Protein AF-L9YWQ7-F1 (afdb_monomer_lite)

Secondary structure (DSSP, 8-state):
--------------------------------------------SSSSHHHHHHHHHHHHHHHHHHHHHHHHHHHHHSPPHHHHH----SSHHHHHHHHHHHT--TTHHHHHHHHHHHHHHHHHTT--TTHHHHHHHHHHHHHHHHHHHHHHHHHHHHHHHHHHHHHHHHHHSPPPPP-------------------

Structure (mmCIF, N/CA/C/O backbone):
data_AF-L9YWQ7-F1
#
_entry.id   AF-L9YWQ7-F1
#
loop_
_atom_site.group_PDB
_atom_site.id
_atom_site.type_symbol
_atom_site.label_atom_id
_atom_site.label_alt_id
_atom_site.label_comp_id
_atom_site.label_asym_id
_atom_site.label_entity_id
_atom_site.label_seq_id
_atom_site.pdbx_PDB_ins_code
_atom_site.Cartn_x
_atom_site.Cartn_y
_atom_site.Cartn_z
_atom_site.occupancy
_atom_site.B_iso_or_equiv
_atom_site.auth_seq_id
_atom_site.auth_comp_id
_atom_site.auth_asym_id
_atom_site.auth_atom_id
_atom_site.pdbx_PDB_model_num
ATOM 1 N N . MET A 1 1 ? -52.276 12.394 -29.526 1.00 42.91 1 MET A N 1
ATOM 2 C CA . MET A 1 1 ? -51.801 13.718 -29.062 1.00 42.91 1 MET A CA 1
ATOM 3 C C . MET A 1 1 ? -50.683 13.448 -28.067 1.00 42.91 1 MET A C 1
ATOM 5 O O . MET A 1 1 ? -50.923 12.655 -27.179 1.00 42.91 1 MET A O 1
ATOM 9 N N . GLY A 1 2 ? -49.461 13.947 -28.144 1.00 46.91 2 GLY A N 1
ATOM 10 C CA . GLY A 1 2 ? -48.800 14.883 -29.037 1.00 46.91 2 GLY A CA 1
ATOM 11 C C . GLY A 1 2 ? -47.298 14.755 -28.754 1.00 46.91 2 GLY A C 1
ATOM 12 O O . GLY A 1 2 ? -46.894 14.461 -27.631 1.00 46.91 2 GLY A O 1
ATOM 13 N N . ASN A 1 3 ? -46.506 14.891 -29.806 1.00 44.91 3 ASN A N 1
ATOM 14 C CA . ASN A 1 3 ? -45.095 14.544 -29.852 1.00 44.91 3 ASN A CA 1
ATOM 15 C C . ASN A 1 3 ? -44.280 15.786 -29.468 1.00 44.91 3 ASN A C 1
ATOM 17 O O . ASN A 1 3 ? -44.599 16.874 -29.945 1.00 44.91 3 ASN A O 1
ATOM 21 N N . ALA A 1 4 ? -43.211 15.632 -28.690 1.00 51.25 4 ALA A N 1
ATOM 22 C CA . ALA A 1 4 ? -42.200 16.674 -28.534 1.00 51.25 4 ALA A CA 1
ATOM 23 C C . ALA A 1 4 ? -40.806 16.039 -28.554 1.00 51.25 4 ALA A C 1
ATOM 25 O O . ALA A 1 4 ? -40.274 15.595 -27.541 1.00 51.25 4 ALA A O 1
ATOM 26 N N . SER A 1 5 ? -40.255 15.972 -29.764 1.00 51.78 5 SER A N 1
ATOM 27 C CA . SER A 1 5 ? -38.839 15.763 -30.039 1.00 51.78 5 SER A CA 1
ATOM 28 C C . SER A 1 5 ? -38.047 16.981 -29.559 1.00 51.78 5 SER A C 1
ATOM 30 O O . SER A 1 5 ? -38.365 18.105 -29.944 1.00 51.78 5 SER A O 1
ATOM 32 N N . ALA A 1 6 ? -37.009 16.765 -28.753 1.00 50.97 6 ALA A N 1
ATOM 33 C CA . ALA A 1 6 ? -36.001 17.778 -28.465 1.00 50.97 6 ALA A CA 1
ATOM 34 C C . ALA A 1 6 ? -34.797 17.539 -29.385 1.00 50.97 6 ALA A C 1
ATOM 36 O O . ALA A 1 6 ? -34.072 16.554 -29.264 1.00 50.97 6 ALA A O 1
ATOM 37 N N . THR A 1 7 ? -34.657 18.432 -30.358 1.00 46.16 7 THR A N 1
ATOM 38 C CA . THR A 1 7 ? -33.596 18.477 -31.361 1.00 46.16 7 THR A CA 1
ATOM 39 C C . THR A 1 7 ? -32.267 18.861 -30.712 1.00 46.16 7 THR A C 1
ATOM 41 O O . THR A 1 7 ? -32.141 19.940 -30.136 1.00 46.16 7 THR A O 1
ATOM 44 N N . PHE A 1 8 ? -31.268 17.988 -30.836 1.00 42.75 8 PHE A N 1
ATOM 45 C CA . PHE A 1 8 ? -29.883 18.242 -30.450 1.00 42.75 8 PHE A CA 1
ATOM 46 C C . PHE A 1 8 ? -29.245 19.169 -31.498 1.00 42.75 8 PHE A C 1
ATOM 48 O O . PHE A 1 8 ? -29.096 18.797 -32.664 1.00 42.75 8 PHE A O 1
ATOM 55 N N . LEU A 1 9 ? -28.940 20.409 -31.111 1.00 44.72 9 LEU A N 1
ATOM 56 C CA . LEU A 1 9 ? -28.301 21.394 -31.980 1.00 44.72 9 LEU A CA 1
ATOM 57 C C . LEU A 1 9 ? -26.787 21.151 -31.991 1.00 44.72 9 LEU A C 1
ATOM 59 O O . LEU A 1 9 ? -26.085 21.457 -31.031 1.00 44.72 9 LEU A O 1
ATOM 63 N N . SER A 1 10 ? -26.305 20.610 -33.107 1.00 46.81 10 SER A N 1
ATOM 64 C CA . SER A 1 10 ? -24.891 20.574 -33.471 1.00 46.81 10 SER A CA 1
ATOM 65 C C . SER A 1 10 ? -24.364 21.998 -33.666 1.00 46.81 10 SER A C 1
ATOM 67 O O . SER A 1 10 ? -24.921 22.770 -34.451 1.00 46.81 10 SER A O 1
ATOM 69 N N . LYS A 1 11 ? -23.281 22.345 -32.969 1.00 45.09 11 LYS A N 1
ATOM 70 C CA . LYS A 1 11 ? -22.468 23.519 -33.280 1.00 45.09 11 LYS A CA 1
ATOM 71 C C . LYS A 1 11 ? -21.009 23.090 -33.345 1.00 45.09 11 LYS A C 1
ATOM 73 O O . LYS A 1 11 ? -20.305 23.056 -32.344 1.00 45.09 11 LYS A O 1
ATOM 78 N N . SER A 1 12 ? -20.608 22.702 -34.551 1.00 51.34 12 SER A N 1
ATOM 79 C CA . SER A 1 12 ? -19.219 22.563 -34.970 1.00 51.34 12 SER A CA 1
ATOM 80 C C . SER A 1 12 ? -18.531 23.924 -34.875 1.00 51.34 12 SER A C 1
ATOM 82 O O . SER A 1 12 ? -18.915 24.848 -35.590 1.00 51.34 12 SER A O 1
ATOM 84 N N . ASP A 1 13 ? -17.528 24.048 -34.009 1.00 43.25 13 ASP A N 1
ATOM 85 C CA . ASP A 1 13 ? -16.561 25.144 -34.060 1.00 43.25 13 ASP A CA 1
ATOM 86 C C . ASP A 1 13 ? -15.235 24.562 -34.558 1.00 43.25 13 ASP A C 1
ATOM 88 O O . ASP A 1 13 ? -14.475 23.926 -33.828 1.00 43.25 13 ASP A O 1
ATOM 92 N N . SER A 1 14 ? -15.025 24.687 -35.867 1.00 49.91 14 SER A N 1
ATOM 93 C CA . SER A 1 14 ? -13.771 24.379 -36.542 1.00 49.91 14 SER A CA 1
ATOM 94 C C . SER A 1 14 ? -12.849 25.586 -36.404 1.00 49.91 14 SER A C 1
ATOM 96 O O . SER A 1 14 ? -12.982 26.555 -37.151 1.00 49.91 14 SER A O 1
ATOM 98 N N . ARG A 1 15 ? -11.893 25.540 -35.471 1.00 43.41 15 ARG A N 1
ATOM 99 C CA . ARG A 1 15 ? -10.770 26.485 -35.470 1.00 43.41 15 ARG A CA 1
ATOM 100 C C . ARG A 1 15 ? -9.721 26.032 -36.482 1.00 43.41 15 ARG A C 1
ATOM 102 O O . ARG A 1 15 ? -8.897 25.167 -36.212 1.00 43.41 15 ARG A O 1
ATOM 109 N N . SER A 1 16 ? -9.825 26.638 -37.660 1.00 41.38 16 SER A N 1
ATOM 110 C CA . SER A 1 16 ? -8.788 26.740 -38.682 1.00 41.38 16 SER A CA 1
ATOM 111 C C . SER A 1 16 ? -7.534 27.367 -38.069 1.00 41.38 16 SER A C 1
ATOM 113 O O . SER A 1 16 ? -7.587 28.497 -37.587 1.00 41.38 16 SER A O 1
ATOM 115 N N . ALA A 1 17 ? -6.425 26.630 -38.044 1.00 44.44 17 ALA A N 1
ATOM 116 C CA . ALA A 1 17 ? -5.106 27.213 -37.855 1.00 44.44 17 ALA A CA 1
ATOM 117 C C . ALA A 1 17 ? -4.601 27.628 -39.241 1.00 44.44 17 ALA A C 1
ATOM 119 O O . ALA A 1 17 ? -4.115 26.801 -40.012 1.00 44.44 17 ALA A O 1
ATOM 120 N N . ASP A 1 18 ? -4.791 28.906 -39.558 1.00 40.94 18 ASP A N 1
ATOM 121 C CA . ASP A 1 18 ? -4.119 29.592 -40.653 1.00 40.94 18 ASP A CA 1
ATOM 122 C C . ASP A 1 18 ? -2.601 29.527 -40.419 1.00 40.94 18 ASP A C 1
ATOM 124 O O . ASP A 1 18 ? -2.054 30.196 -39.542 1.00 40.94 18 ASP A O 1
ATOM 128 N N . ILE A 1 19 ? -1.920 28.668 -41.178 1.00 43.25 19 ILE A N 1
ATOM 129 C CA . ILE A 1 19 ? -0.465 28.687 -41.317 1.00 43.25 19 ILE A CA 1
ATOM 130 C C . ILE A 1 19 ? -0.179 29.593 -42.509 1.00 43.25 19 ILE A C 1
ATOM 132 O O . ILE A 1 19 ? -0.290 29.158 -43.653 1.00 43.25 19 ILE A O 1
ATOM 136 N N . ASP A 1 20 ? 0.159 30.851 -42.228 1.00 43.91 20 ASP A N 1
ATOM 137 C CA . ASP A 1 20 ? 0.739 31.775 -43.200 1.00 43.91 20 ASP A CA 1
ATOM 138 C 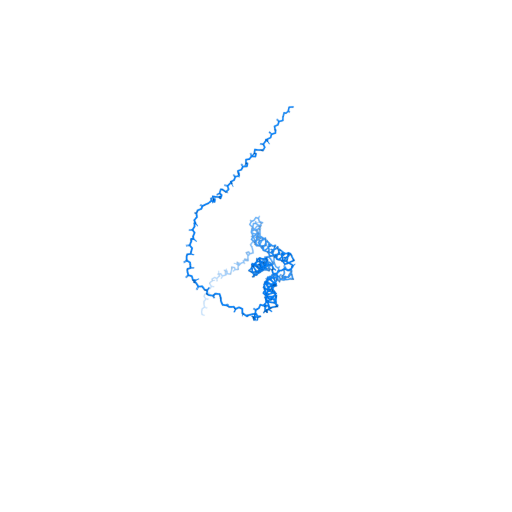C . ASP A 1 20 ? 2.083 31.216 -43.703 1.00 43.91 20 ASP A C 1
ATOM 140 O O . ASP A 1 20 ? 3.024 31.065 -42.916 1.00 43.91 20 ASP A O 1
ATOM 144 N N . PRO A 1 21 ? 2.238 30.937 -45.007 1.00 52.25 21 PRO A N 1
ATOM 145 C CA . PRO A 1 21 ? 3.539 30.748 -45.609 1.00 52.25 21 PRO A CA 1
ATOM 146 C C . PRO A 1 21 ? 3.937 32.076 -46.249 1.00 52.25 21 PRO A C 1
ATOM 148 O O . PRO A 1 21 ? 3.249 32.526 -47.160 1.00 52.25 21 PRO A O 1
ATOM 151 N N . LEU A 1 22 ? 5.026 32.702 -45.792 1.00 44.19 22 LEU A N 1
ATOM 152 C CA . LEU A 1 22 ? 6.013 33.424 -46.616 1.00 44.19 22 LEU A CA 1
ATOM 153 C C . LEU A 1 22 ? 6.856 34.388 -45.769 1.00 44.19 22 LEU A C 1
ATOM 155 O O . LEU A 1 22 ? 6.354 35.133 -44.936 1.00 44.19 22 LEU A O 1
ATOM 159 N N . SER A 1 23 ? 8.135 34.449 -46.148 1.00 45.84 23 SER A N 1
ATOM 160 C CA . SER A 1 23 ? 9.105 35.509 -45.859 1.00 45.84 23 SER A CA 1
ATOM 161 C C . SER A 1 23 ? 9.846 35.429 -44.526 1.00 45.84 23 SER A C 1
ATOM 163 O O . SER A 1 23 ? 9.434 36.014 -43.529 1.00 45.84 23 SER A O 1
ATOM 165 N N . SER A 1 24 ? 11.037 34.827 -44.571 1.00 45.91 24 SER A N 1
ATOM 166 C CA . SER A 1 24 ? 12.253 35.348 -43.929 1.00 45.91 24 SER A CA 1
ATOM 167 C C . SER A 1 24 ? 13.462 34.587 -44.474 1.00 45.91 24 SER A C 1
ATOM 169 O O . SER A 1 24 ? 13.857 33.552 -43.943 1.00 45.91 24 SER A O 1
ATOM 171 N N . ASP A 1 25 ? 14.027 35.099 -45.564 1.00 42.12 25 ASP A N 1
ATOM 172 C CA . ASP A 1 25 ? 15.327 34.699 -46.093 1.00 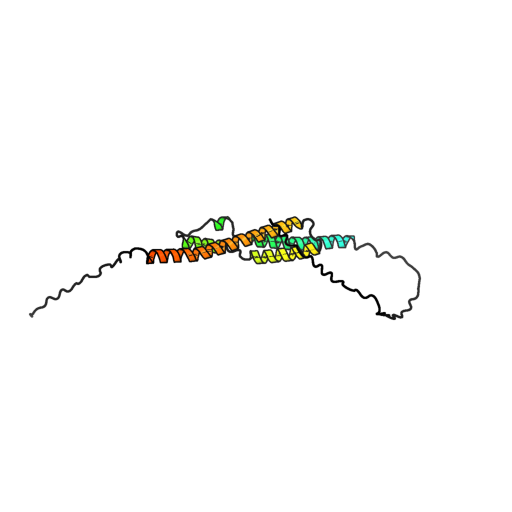42.12 25 ASP A CA 1
ATOM 173 C C . ASP A 1 25 ? 16.414 34.906 -45.029 1.00 42.12 25 ASP A C 1
ATOM 175 O O . ASP A 1 25 ? 16.814 36.035 -44.738 1.00 42.12 25 ASP A O 1
ATOM 179 N N . PHE A 1 26 ? 16.917 33.817 -44.448 1.00 40.00 26 PHE A N 1
ATOM 180 C CA . PHE A 1 26 ? 18.127 33.849 -43.630 1.00 40.00 26 PHE A CA 1
ATOM 181 C C . PHE A 1 26 ? 19.312 33.396 -44.486 1.00 40.00 26 PHE A C 1
ATOM 183 O O . PHE A 1 26 ? 19.714 32.234 -44.493 1.00 40.00 26 PHE A O 1
ATOM 190 N N . THR A 1 27 ? 19.855 34.321 -45.277 1.00 38.47 27 THR A N 1
ATOM 191 C CA . THR A 1 27 ? 21.083 34.093 -46.044 1.00 38.47 27 THR A CA 1
ATOM 192 C C . THR A 1 27 ? 22.287 34.092 -45.104 1.00 38.47 27 THR A C 1
ATOM 194 O O . THR A 1 27 ? 22.697 35.145 -44.615 1.00 38.47 27 THR A O 1
ATOM 197 N N . PHE A 1 28 ? 22.882 32.922 -44.878 1.00 37.28 28 PHE A N 1
ATOM 198 C CA . PHE A 1 28 ? 24.189 32.795 -44.235 1.00 37.28 28 PHE A CA 1
ATOM 199 C C . PHE A 1 28 ? 25.275 32.768 -45.319 1.00 37.28 28 PHE A C 1
ATOM 201 O O . PHE A 1 28 ? 25.480 31.765 -46.000 1.00 37.28 28 PHE A O 1
ATOM 208 N N . THR A 1 29 ? 25.965 33.891 -45.516 1.00 45.06 29 THR A N 1
ATOM 209 C CA . THR A 1 29 ? 27.111 33.973 -46.431 1.00 45.06 29 THR A CA 1
ATOM 210 C C . THR A 1 29 ? 28.337 33.382 -45.744 1.00 45.06 29 THR A C 1
ATOM 212 O O . THR A 1 29 ? 29.052 34.085 -45.033 1.00 45.06 29 THR A O 1
ATOM 215 N N . PHE A 1 30 ? 28.599 32.092 -45.955 1.00 45.19 30 PHE A N 1
ATOM 216 C CA . PHE A 1 30 ? 29.865 31.476 -45.566 1.00 45.19 30 PHE A CA 1
ATOM 217 C C . PHE A 1 30 ? 30.762 31.338 -46.798 1.00 45.19 30 PHE A C 1
ATOM 219 O O . PHE A 1 30 ? 30.656 30.402 -47.587 1.00 45.19 30 PHE A O 1
ATOM 226 N N . GLY A 1 31 ? 31.626 32.331 -46.996 1.00 49.03 31 GLY A N 1
ATOM 227 C CA . GLY A 1 31 ? 32.688 32.265 -47.989 1.00 49.03 31 GLY A CA 1
ATOM 228 C C . GLY A 1 31 ? 33.833 31.399 -47.477 1.00 49.03 31 GLY A C 1
ATOM 229 O O . GLY A 1 31 ? 34.676 31.888 -46.731 1.00 49.03 31 GLY A O 1
ATOM 230 N N . LEU A 1 32 ? 33.903 30.144 -47.919 1.00 47.38 32 LEU A N 1
ATOM 231 C CA . LEU A 1 32 ? 35.135 29.360 -47.879 1.00 47.38 32 LEU A CA 1
ATOM 232 C C . LEU A 1 32 ? 35.333 28.629 -49.209 1.00 47.38 32 LEU A C 1
ATOM 234 O O . LEU A 1 32 ? 34.570 27.749 -49.593 1.00 47.38 32 LEU A O 1
ATOM 238 N N . SER A 1 33 ? 36.378 29.040 -49.921 1.00 48.59 33 SER A N 1
ATOM 239 C CA . SER A 1 33 ? 36.869 28.387 -51.129 1.00 48.59 33 SER A CA 1
ATOM 240 C C . SER A 1 33 ? 37.675 27.159 -50.706 1.00 48.59 33 SER A C 1
ATOM 242 O O . SER A 1 33 ? 38.667 27.313 -49.991 1.00 48.59 33 SER A O 1
ATOM 244 N N . PHE A 1 34 ? 37.268 25.953 -51.116 1.00 45.22 34 PHE A N 1
ATOM 245 C CA . PHE A 1 34 ? 38.048 24.736 -50.883 1.00 45.22 34 PHE A CA 1
ATOM 246 C C . PHE A 1 34 ? 38.372 24.033 -52.202 1.00 45.22 34 PHE A C 1
ATOM 248 O O . PHE A 1 34 ? 37.512 23.773 -53.041 1.00 45.22 34 PHE A O 1
ATOM 255 N N . ASN A 1 35 ? 39.668 23.793 -52.375 1.00 46.78 35 ASN A N 1
ATOM 256 C CA . ASN A 1 35 ? 40.320 23.243 -53.551 1.00 46.78 35 ASN A CA 1
ATOM 257 C C . ASN A 1 35 ? 40.012 21.739 -53.680 1.00 46.78 35 ASN A C 1
ATOM 259 O O . ASN A 1 35 ? 40.290 20.970 -52.762 1.00 46.78 35 ASN A O 1
ATOM 263 N N . HIS A 1 36 ? 39.448 21.323 -54.817 1.00 47.94 36 HIS A N 1
ATOM 264 C CA . HIS A 1 36 ? 39.171 19.922 -55.135 1.00 47.94 36 HIS A CA 1
ATOM 265 C C . HIS A 1 36 ? 40.466 19.215 -55.568 1.00 47.94 36 HIS A C 1
ATOM 267 O O . HIS A 1 36 ? 40.821 19.191 -56.748 1.00 47.94 36 HIS A O 1
ATOM 273 N N . GLY A 1 37 ? 41.182 18.662 -54.587 1.00 40.09 37 GLY A N 1
ATOM 274 C CA . GLY A 1 37 ? 42.298 17.732 -54.767 1.00 40.09 37 GLY A CA 1
ATOM 275 C C . GLY A 1 37 ? 41.847 16.282 -54.567 1.00 40.09 37 GLY A C 1
ATOM 276 O O . GLY A 1 37 ? 41.008 15.991 -53.724 1.00 40.09 37 GLY A O 1
ATOM 277 N N . ALA A 1 38 ? 42.381 15.389 -55.392 1.00 47.66 38 ALA A N 1
ATOM 278 C CA . ALA A 1 38 ? 41.877 14.050 -55.663 1.00 47.66 38 ALA A CA 1
ATOM 279 C C . ALA A 1 38 ? 41.956 13.021 -54.508 1.00 47.66 38 ALA A C 1
ATOM 281 O O . ALA A 1 38 ? 42.882 1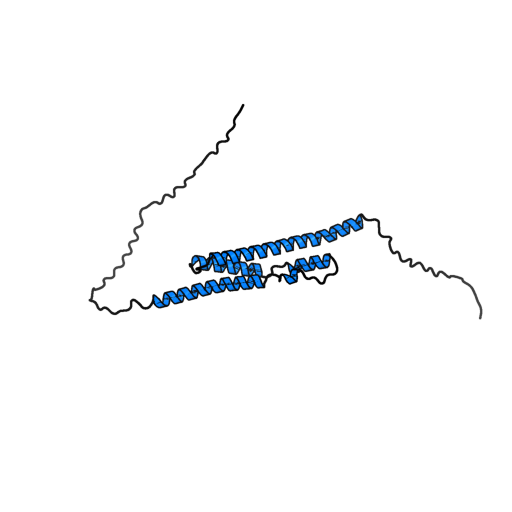3.033 -53.705 1.00 47.66 38 ALA A O 1
ATOM 282 N N . ARG A 1 39 ? 40.982 12.096 -54.559 1.00 50.59 39 ARG A N 1
ATOM 283 C CA . ARG A 1 39 ? 40.838 10.749 -53.961 1.00 50.59 39 ARG A CA 1
ATOM 284 C C . ARG A 1 39 ? 42.020 10.162 -53.170 1.00 50.59 39 ARG A C 1
ATOM 286 O O . ARG A 1 39 ? 43.106 10.002 -53.727 1.00 50.59 39 ARG A O 1
ATOM 293 N N . LYS A 1 40 ? 41.692 9.540 -52.032 1.00 51.00 40 LYS A N 1
ATOM 294 C CA . LYS A 1 40 ? 41.973 8.112 -51.816 1.00 51.00 40 LYS A CA 1
ATOM 295 C C . LYS A 1 40 ? 40.993 7.521 -50.801 1.00 51.00 40 LYS A C 1
ATOM 297 O O . LYS A 1 40 ? 40.813 8.083 -49.729 1.00 51.00 40 LYS A O 1
ATOM 302 N N . ASP A 1 41 ? 40.343 6.443 -51.213 1.00 53.94 41 ASP A N 1
ATOM 303 C CA . ASP A 1 41 ? 39.570 5.534 -50.381 1.00 53.94 41 ASP A CA 1
ATOM 304 C C . ASP A 1 41 ? 40.454 4.993 -49.245 1.00 53.94 41 ASP A C 1
ATOM 306 O O . ASP A 1 41 ? 41.436 4.304 -49.515 1.00 53.94 41 ASP A O 1
ATOM 310 N N . ASP A 1 42 ? 40.099 5.316 -48.004 1.00 52.34 42 ASP A N 1
ATOM 311 C CA . ASP A 1 42 ? 40.492 4.598 -46.791 1.00 52.34 42 ASP A CA 1
ATOM 312 C C . ASP A 1 42 ? 39.243 4.541 -45.898 1.00 52.34 42 ASP A C 1
ATOM 314 O O . ASP A 1 42 ? 38.889 5.478 -45.184 1.00 52.34 42 ASP A O 1
ATOM 318 N N . ASP A 1 43 ? 38.481 3.475 -46.127 1.00 56.88 43 ASP A N 1
ATOM 319 C CA . ASP A 1 43 ? 37.827 2.629 -45.128 1.00 56.88 43 ASP A CA 1
ATOM 320 C C . ASP A 1 43 ? 37.860 3.140 -43.668 1.00 56.88 43 ASP A C 1
ATOM 322 O O . ASP A 1 43 ? 38.788 2.859 -42.917 1.00 56.88 43 ASP A O 1
ATOM 326 N N . MET A 1 44 ? 36.831 3.892 -43.258 1.00 64.19 44 MET A N 1
ATOM 327 C CA . MET A 1 44 ? 36.435 4.090 -41.847 1.00 64.19 44 MET A CA 1
ATOM 328 C C . MET A 1 44 ? 34.916 4.278 -41.726 1.00 64.19 44 MET A C 1
ATOM 330 O O . MET A 1 44 ? 34.399 5.077 -40.951 1.00 64.19 44 MET A O 1
ATOM 334 N N . SER A 1 45 ? 34.168 3.556 -42.548 1.00 50.31 45 SER A N 1
ATOM 335 C CA . SER A 1 45 ? 32.726 3.408 -42.393 1.00 50.31 45 SER A CA 1
ATOM 336 C C . SER A 1 45 ? 32.497 1.921 -42.193 1.00 50.31 45 SER A C 1
ATOM 338 O O . SER A 1 45 ? 32.956 1.164 -43.035 1.00 50.31 45 SER A O 1
ATOM 340 N N . GLN A 1 46 ? 31.786 1.526 -41.135 1.00 57.25 46 GLN A N 1
ATOM 341 C CA . GLN A 1 46 ? 31.398 0.145 -40.781 1.00 57.25 46 GLN A CA 1
ATOM 342 C C . GLN A 1 46 ? 32.175 -0.531 -39.635 1.00 57.25 46 GLN A C 1
ATOM 344 O O . GLN A 1 46 ? 32.638 -1.658 -39.771 1.00 57.25 46 GLN A O 1
ATOM 349 N N . ALA A 1 47 ? 32.239 0.121 -38.468 1.00 50.72 47 ALA A N 1
ATOM 350 C CA . ALA A 1 47 ? 32.509 -0.553 -37.190 1.00 50.72 47 ALA A CA 1
ATOM 351 C C . ALA A 1 47 ? 31.762 0.104 -36.004 1.00 50.72 47 ALA A C 1
ATOM 353 O O . ALA A 1 47 ? 32.349 0.274 -34.946 1.00 50.72 47 ALA A O 1
ATOM 354 N N . THR A 1 48 ? 30.502 0.538 -36.184 1.00 51.66 48 THR A N 1
ATOM 355 C CA . THR A 1 48 ? 29.684 1.095 -35.069 1.00 51.66 48 THR A CA 1
ATOM 356 C C . THR A 1 48 ? 28.304 0.450 -34.942 1.00 51.66 48 THR A C 1
ATOM 358 O O . THR A 1 48 ? 27.835 0.275 -33.833 1.00 51.66 48 THR A O 1
ATOM 361 N N . LEU A 1 49 ? 27.691 -0.014 -36.039 1.00 51.72 49 LEU A N 1
ATOM 362 C CA . LEU A 1 49 ? 26.365 -0.652 -35.981 1.00 51.72 49 LEU A CA 1
ATOM 363 C C . LEU A 1 49 ? 26.337 -1.953 -35.156 1.00 51.72 49 LEU A C 1
ATOM 365 O O . LEU A 1 49 ? 25.325 -2.260 -34.553 1.00 51.72 49 LEU A O 1
ATOM 369 N N . GLY A 1 50 ? 27.444 -2.702 -35.093 1.00 52.91 50 GLY A N 1
ATOM 370 C CA . GLY A 1 50 ? 27.510 -3.924 -34.279 1.00 52.91 50 GLY A CA 1
ATOM 371 C C . GLY A 1 50 ? 27.654 -3.685 -32.770 1.00 52.91 50 GLY A C 1
ATOM 372 O O . GLY A 1 50 ? 27.219 -4.537 -32.008 1.00 52.91 50 GLY A O 1
ATOM 373 N N . ASP A 1 51 ? 28.239 -2.551 -32.358 1.00 59.00 51 ASP A N 1
ATOM 374 C CA . ASP A 1 51 ? 28.390 -2.163 -30.941 1.00 59.00 51 ASP A CA 1
ATOM 375 C C . ASP A 1 51 ? 27.163 -1.376 -30.446 1.00 59.00 51 ASP A C 1
ATOM 377 O O . ASP A 1 51 ? 26.781 -1.489 -29.285 1.00 59.00 51 ASP A O 1
ATOM 381 N N . ASP A 1 52 ? 26.528 -0.590 -31.324 1.00 59.47 52 ASP A N 1
ATOM 382 C CA . ASP A 1 52 ? 25.368 0.236 -30.980 1.00 59.47 52 ASP A CA 1
ATOM 383 C C . ASP A 1 52 ? 24.163 -0.634 -30.557 1.00 59.47 52 ASP A C 1
ATOM 385 O O . ASP A 1 52 ? 23.540 -0.350 -29.537 1.00 59.47 52 ASP A O 1
ATOM 389 N N . GLU A 1 53 ? 23.865 -1.736 -31.262 1.00 62.88 53 GLU A N 1
ATOM 390 C CA . GLU A 1 53 ? 22.761 -2.647 -30.900 1.00 62.88 53 GLU A CA 1
ATOM 391 C C . GLU A 1 53 ? 22.952 -3.342 -29.530 1.00 62.88 53 GLU A C 1
ATOM 393 O O . GLU A 1 53 ? 21.972 -3.529 -28.808 1.00 62.88 53 GLU A O 1
ATOM 398 N N . GLU A 1 54 ? 24.185 -3.693 -29.137 1.00 68.06 54 GLU A N 1
ATOM 399 C CA . GLU A 1 54 ? 24.463 -4.229 -27.789 1.00 68.06 54 GLU A CA 1
ATOM 400 C C . GLU A 1 54 ? 24.286 -3.152 -26.706 1.00 68.06 54 GLU A C 1
ATOM 402 O O . GLU A 1 54 ? 23.752 -3.433 -25.634 1.00 68.06 54 GLU A O 1
ATOM 407 N N . LEU A 1 55 ? 24.668 -1.902 -26.988 1.00 69.88 55 LEU A N 1
ATOM 408 C CA . LEU A 1 55 ? 24.596 -0.793 -26.031 1.00 69.88 55 LEU A CA 1
ATOM 409 C C . LEU A 1 55 ? 23.151 -0.304 -25.808 1.00 69.88 55 LEU A C 1
ATOM 411 O O . LEU A 1 55 ? 22.780 0.043 -24.687 1.00 69.88 55 LEU A O 1
ATOM 415 N N . PHE A 1 56 ? 22.313 -0.319 -26.850 1.00 74.94 56 PHE A N 1
ATOM 416 C CA . PHE A 1 56 ? 20.876 -0.051 -26.720 1.00 74.94 56 PHE A CA 1
ATOM 417 C C . PHE A 1 56 ? 20.140 -1.175 -25.982 1.00 74.94 56 PHE A C 1
ATOM 419 O O . PHE A 1 56 ? 19.244 -0.886 -25.190 1.00 74.94 56 PHE A O 1
ATOM 426 N N . GLY A 1 57 ? 20.539 -2.434 -26.196 1.00 80.00 57 GLY A N 1
ATOM 427 C CA . GLY A 1 57 ? 20.001 -3.577 -25.457 1.00 80.00 57 GLY A CA 1
ATOM 428 C C . GLY A 1 57 ? 20.309 -3.510 -23.960 1.00 80.00 57 GLY A C 1
ATOM 429 O O . GLY A 1 57 ? 19.419 -3.745 -23.148 1.00 80.00 57 GLY A O 1
ATOM 430 N N . GLU A 1 58 ? 21.531 -3.119 -23.589 1.00 82.38 58 GLU A N 1
ATOM 431 C CA . GLU A 1 58 ? 21.925 -2.951 -22.184 1.00 82.38 58 GLU A CA 1
ATOM 432 C C . GLU A 1 58 ? 21.101 -1.858 -21.488 1.00 82.38 58 GLU A C 1
ATOM 434 O O . GLU A 1 58 ? 20.554 -2.084 -20.414 1.00 82.38 58 GLU A O 1
ATOM 439 N N . ALA A 1 59 ? 20.936 -0.696 -22.128 1.00 86.50 59 ALA A N 1
ATOM 440 C CA . ALA A 1 59 ? 20.142 0.398 -21.567 1.00 86.50 59 ALA A CA 1
ATOM 441 C C . ALA A 1 59 ? 18.644 0.049 -21.454 1.00 86.50 59 ALA A C 1
ATOM 443 O O . ALA A 1 59 ? 17.978 0.468 -20.508 1.00 86.50 59 ALA A O 1
ATOM 444 N N . ALA A 1 60 ? 18.099 -0.713 -22.408 1.00 88.75 60 ALA A N 1
ATOM 445 C CA . ALA A 1 60 ? 16.726 -1.209 -22.328 1.00 88.75 60 ALA A CA 1
ATOM 446 C C . ALA A 1 60 ? 16.553 -2.201 -21.166 1.00 88.75 60 ALA A C 1
ATOM 448 O O . ALA A 1 60 ? 15.564 -2.131 -20.435 1.00 88.75 60 ALA A O 1
ATOM 449 N N . ASN A 1 61 ? 17.539 -3.078 -20.961 1.00 90.00 61 ASN A N 1
ATOM 450 C CA . ASN A 1 61 ? 17.541 -4.037 -19.864 1.00 90.00 61 ASN A CA 1
ATOM 451 C C . ASN A 1 61 ? 17.673 -3.345 -18.494 1.00 90.00 61 ASN A C 1
ATOM 453 O O . ASN A 1 61 ? 16.958 -3.709 -17.569 1.00 90.00 61 ASN A O 1
ATOM 457 N N . GLU A 1 62 ? 18.490 -2.293 -18.382 1.00 92.69 62 GLU A N 1
ATOM 458 C CA . GLU A 1 62 ? 18.589 -1.458 -17.172 1.00 92.69 62 GLU A CA 1
ATOM 459 C C . GLU A 1 62 ? 17.241 -0.796 -16.836 1.00 92.69 62 GLU A C 1
ATOM 461 O O . GLU A 1 62 ? 16.754 -0.897 -15.712 1.00 92.69 62 GLU A O 1
ATOM 466 N N . MET A 1 63 ? 16.568 -0.187 -17.825 1.00 94.00 63 MET A N 1
ATOM 467 C CA . MET A 1 63 ? 15.241 0.408 -17.603 1.00 94.00 63 MET A CA 1
ATOM 468 C C . MET A 1 63 ? 14.194 -0.625 -17.175 1.00 94.00 63 MET A C 1
ATOM 470 O O . MET A 1 63 ? 13.270 -0.285 -16.434 1.00 94.00 63 MET A O 1
ATOM 474 N N . ARG A 1 64 ? 14.305 -1.865 -17.662 1.00 95.06 64 ARG A N 1
ATOM 475 C CA . ARG A 1 64 ? 13.448 -2.976 -17.241 1.00 95.06 64 ARG A CA 1
ATOM 476 C C . ARG A 1 64 ? 13.730 -3.363 -15.794 1.00 95.06 64 ARG A C 1
ATOM 478 O O . ARG A 1 64 ? 12.791 -3.445 -15.007 1.00 95.06 64 ARG A O 1
ATOM 485 N N . GLU A 1 65 ? 14.998 -3.548 -15.449 1.00 96.56 65 GLU A N 1
ATOM 486 C CA . GLU A 1 65 ? 15.438 -3.893 -14.097 1.00 96.56 65 GLU A CA 1
ATOM 487 C C . GLU A 1 65 ? 14.980 -2.847 -13.070 1.00 96.56 65 GLU A C 1
ATOM 489 O O . GLU A 1 65 ? 14.515 -3.211 -11.991 1.00 96.56 65 GLU A O 1
ATOM 494 N N . ASP A 1 66 ? 15.012 -1.559 -13.419 1.00 97.62 66 ASP A N 1
ATOM 495 C CA . ASP A 1 66 ? 14.517 -0.477 -12.559 1.00 97.62 66 ASP A CA 1
ATOM 496 C C . ASP A 1 66 ? 13.005 -0.580 -12.277 1.00 97.62 66 ASP A C 1
ATOM 498 O O . ASP A 1 66 ? 12.556 -0.314 -11.155 1.00 97.62 66 ASP A O 1
ATOM 502 N N . VAL A 1 67 ? 12.200 -0.964 -13.278 1.00 98.06 67 VAL A N 1
ATOM 503 C CA . VAL A 1 67 ? 10.756 -1.198 -13.098 1.00 98.06 67 VAL A CA 1
ATOM 504 C C . VAL A 1 67 ? 10.527 -2.412 -12.208 1.00 98.06 67 VAL A C 1
ATOM 506 O O . VAL A 1 67 ? 9.796 -2.305 -11.226 1.00 98.06 67 VAL A O 1
ATOM 509 N N . GLU A 1 68 ? 11.163 -3.539 -12.527 1.00 97.81 68 GLU A N 1
ATOM 510 C CA . GLU A 1 68 ? 10.993 -4.804 -11.802 1.00 97.81 68 GLU A CA 1
ATOM 511 C C . GLU A 1 68 ? 11.447 -4.678 -10.340 1.00 97.81 68 GLU A C 1
ATOM 513 O O . GLU A 1 68 ? 10.715 -5.069 -9.433 1.00 97.81 68 GLU A O 1
ATOM 518 N N . THR A 1 69 ? 12.582 -4.022 -10.089 1.00 98.44 69 THR A N 1
ATOM 519 C CA . THR A 1 69 ? 13.080 -3.740 -8.731 1.00 98.44 69 THR A CA 1
ATOM 520 C C . THR A 1 69 ? 12.100 -2.871 -7.946 1.00 98.44 69 THR A C 1
ATOM 522 O O . THR A 1 69 ? 11.852 -3.110 -6.764 1.00 98.44 69 THR A O 1
ATOM 525 N N . SER A 1 70 ? 11.515 -1.858 -8.593 1.00 98.38 70 SER A N 1
ATOM 526 C CA . SER A 1 70 ? 10.521 -0.993 -7.949 1.00 98.38 70 SER A CA 1
ATOM 527 C C . SER A 1 70 ? 9.223 -1.751 -7.643 1.00 98.38 70 SER A C 1
ATOM 529 O O . SER A 1 70 ? 8.623 -1.532 -6.594 1.00 98.38 70 SER A O 1
ATOM 531 N N . LEU A 1 71 ? 8.792 -2.659 -8.525 1.00 98.62 71 LEU A N 1
ATOM 532 C CA . LEU A 1 71 ? 7.625 -3.517 -8.302 1.00 98.62 71 LEU A CA 1
ATOM 533 C C . LEU A 1 71 ? 7.852 -4.499 -7.152 1.00 98.62 71 LEU A C 1
ATOM 535 O O . LEU A 1 71 ? 7.000 -4.608 -6.271 1.00 98.62 71 LEU A O 1
ATOM 539 N N . GLU A 1 72 ? 9.004 -5.168 -7.120 1.00 98.50 72 GLU A N 1
ATOM 540 C CA . GLU A 1 72 ? 9.372 -6.075 -6.031 1.00 98.50 72 GLU A CA 1
ATOM 541 C C . GLU A 1 72 ? 9.404 -5.334 -4.689 1.00 98.50 72 GLU A C 1
ATOM 543 O O . GLU A 1 72 ? 8.808 -5.794 -3.715 1.00 98.50 72 GLU A O 1
ATOM 548 N N . ALA A 1 73 ? 10.029 -4.153 -4.648 1.00 98.50 73 ALA A N 1
ATOM 549 C CA . ALA A 1 73 ? 10.075 -3.326 -3.447 1.00 98.50 73 ALA A CA 1
ATOM 550 C C . ALA A 1 73 ? 8.675 -2.898 -2.980 1.00 98.50 73 ALA A C 1
ATOM 552 O O . ALA A 1 73 ? 8.397 -2.905 -1.782 1.00 98.50 73 ALA A O 1
ATOM 553 N N . ALA A 1 74 ? 7.774 -2.567 -3.909 1.00 98.44 74 ALA A N 1
ATOM 554 C CA . ALA A 1 74 ? 6.404 -2.209 -3.568 1.00 98.44 74 ALA A CA 1
ATOM 555 C C . ALA A 1 74 ? 5.618 -3.393 -2.988 1.00 98.44 74 ALA A C 1
ATOM 557 O O . ALA A 1 74 ? 4.961 -3.234 -1.962 1.00 98.44 74 ALA A O 1
ATOM 558 N N . TRP A 1 75 ? 5.713 -4.579 -3.597 1.00 98.06 75 TRP A N 1
ATOM 559 C CA . TRP A 1 75 ? 5.075 -5.790 -3.071 1.00 98.06 75 TRP A CA 1
ATOM 560 C C . TRP A 1 75 ? 5.634 -6.194 -1.708 1.00 98.06 75 TRP A C 1
ATOM 562 O O . TRP A 1 75 ? 4.869 -6.592 -0.838 1.00 98.06 75 TRP A O 1
ATOM 572 N N . ALA A 1 76 ? 6.943 -6.052 -1.501 1.00 97.19 76 ALA A N 1
ATOM 573 C CA . ALA A 1 76 ? 7.591 -6.351 -0.227 1.00 97.19 76 ALA A CA 1
ATOM 574 C C . ALA A 1 76 ? 7.248 -5.346 0.888 1.00 97.19 76 ALA A C 1
ATOM 576 O O . ALA A 1 76 ? 7.417 -5.661 2.064 1.00 97.19 76 ALA A O 1
ATOM 577 N N . ALA A 1 77 ? 6.808 -4.137 0.533 1.00 97.25 77 ALA A N 1
ATOM 578 C CA . ALA A 1 77 ? 6.371 -3.123 1.489 1.00 97.25 77 ALA A CA 1
ATOM 579 C C . ALA A 1 77 ? 4.905 -3.298 1.925 1.00 97.25 77 ALA A C 1
ATOM 581 O O . ALA A 1 77 ? 4.503 -2.707 2.927 1.00 97.25 77 ALA A O 1
ATOM 582 N N . LEU A 1 78 ? 4.110 -4.081 1.187 1.00 97.38 78 LEU A N 1
ATOM 583 C CA . LEU A 1 78 ? 2.737 -4.398 1.569 1.00 97.38 78 LEU A CA 1
ATOM 584 C C . LEU A 1 78 ? 2.697 -5.364 2.762 1.00 97.38 78 LEU A C 1
ATOM 586 O O . LEU A 1 78 ? 3.608 -6.177 2.924 1.00 97.38 78 LEU A O 1
ATOM 590 N N . PRO A 1 79 ? 1.635 -5.307 3.585 1.00 95.19 79 PRO A N 1
ATOM 591 C CA . PRO A 1 79 ? 1.473 -6.240 4.690 1.00 95.19 79 PRO A CA 1
ATOM 592 C C . PRO A 1 79 ? 1.330 -7.680 4.189 1.00 95.19 79 PRO A C 1
ATOM 594 O O . PRO A 1 79 ? 0.626 -7.948 3.208 1.00 95.19 79 PRO A O 1
ATOM 597 N N . ASP A 1 80 ? 1.958 -8.612 4.906 1.00 92.31 80 ASP A N 1
ATOM 598 C CA . ASP A 1 80 ? 1.809 -10.035 4.633 1.00 92.31 80 ASP A CA 1
ATOM 599 C C . ASP A 1 80 ? 0.359 -10.475 4.869 1.00 92.31 80 ASP A C 1
ATOM 601 O O . ASP A 1 80 ? -0.323 -10.044 5.803 1.00 92.31 80 ASP A O 1
ATOM 605 N N . ALA A 1 81 ? -0.129 -11.382 4.019 1.00 91.75 81 ALA A N 1
ATOM 606 C CA . ALA A 1 81 ? -1.513 -11.840 4.096 1.00 91.75 81 ALA A CA 1
ATOM 607 C C . ALA A 1 81 ? -1.835 -12.495 5.448 1.00 91.75 81 ALA A C 1
ATOM 609 O O . ALA A 1 81 ? -2.947 -12.329 5.945 1.00 91.75 81 ALA A O 1
ATOM 610 N N . ASP A 1 82 ? -0.881 -13.224 6.033 1.00 91.06 82 ASP A N 1
ATOM 611 C CA . ASP A 1 82 ? -1.045 -13.887 7.329 1.00 91.06 82 ASP A CA 1
ATOM 612 C C . ASP A 1 82 ? -1.130 -12.868 8.481 1.00 91.06 82 ASP A C 1
ATOM 614 O O . ASP A 1 82 ? -1.969 -13.027 9.371 1.00 91.06 82 ASP A O 1
ATOM 618 N N . ASP A 1 83 ? -0.380 -11.763 8.409 1.00 89.38 83 ASP A N 1
ATOM 619 C CA . ASP A 1 83 ? -0.366 -10.710 9.436 1.00 89.38 83 ASP A CA 1
ATOM 620 C C . ASP A 1 83 ? -1.729 -10.011 9.583 1.00 89.38 83 ASP A C 1
ATOM 622 O O . ASP A 1 83 ? -2.087 -9.546 10.665 1.00 89.38 83 ASP A O 1
ATOM 626 N N . ILE A 1 84 ? -2.537 -9.976 8.518 1.00 91.44 84 ILE A N 1
ATOM 627 C CA . ILE A 1 84 ? -3.898 -9.412 8.547 1.00 91.44 84 ILE A CA 1
ATOM 628 C C . ILE A 1 84 ? -4.863 -10.305 9.351 1.00 91.44 84 ILE A C 1
ATOM 630 O O . ILE A 1 84 ? -5.843 -9.815 9.923 1.00 91.44 84 ILE A O 1
ATOM 634 N N . TRP A 1 85 ? -4.622 -11.620 9.388 1.00 89.44 85 TRP A N 1
ATOM 635 C CA . TRP A 1 85 ? -5.513 -12.591 10.035 1.00 89.44 85 TRP A CA 1
ATOM 636 C C . TRP A 1 85 ? -5.164 -12.871 11.497 1.00 89.44 85 TRP A C 1
ATOM 638 O O . TRP A 1 85 ? -6.008 -13.404 12.226 1.00 89.44 85 TRP A O 1
ATOM 648 N N . GLU A 1 86 ? -3.956 -12.526 11.935 1.00 89.94 86 GLU A N 1
ATOM 649 C CA . GLU A 1 86 ? -3.470 -12.809 13.282 1.00 89.94 86 GLU A CA 1
ATOM 650 C C . GLU A 1 86 ? -3.620 -11.599 14.221 1.00 89.94 86 GLU A C 1
ATOM 652 O O . GLU A 1 86 ? -3.389 -10.447 13.865 1.00 89.94 86 GLU A O 1
ATOM 657 N N . THR A 1 87 ? -4.052 -11.845 15.463 1.00 91.94 87 THR A N 1
ATOM 658 C CA . THR A 1 87 ? -4.136 -10.803 16.496 1.00 91.94 87 THR A CA 1
ATOM 659 C C . THR A 1 87 ? -4.027 -11.397 17.896 1.00 91.94 87 THR A C 1
ATOM 661 O O . THR A 1 87 ? -4.674 -12.396 18.213 1.00 91.94 87 THR A O 1
ATOM 664 N N . ASP A 1 88 ? -3.246 -10.744 18.757 1.00 89.75 88 ASP A N 1
ATOM 665 C CA . ASP A 1 88 ? -3.089 -11.111 20.172 1.00 89.75 88 ASP A CA 1
ATOM 666 C C . ASP A 1 88 ? -4.142 -10.459 21.085 1.00 89.75 88 ASP A C 1
ATOM 668 O O . ASP A 1 88 ? -4.129 -10.633 22.304 1.00 89.75 88 ASP A O 1
ATOM 672 N N . ALA A 1 89 ? -5.036 -9.636 20.534 1.00 94.31 89 ALA A N 1
ATOM 673 C CA . ALA A 1 89 ? -5.949 -8.843 21.338 1.00 94.31 89 ALA A CA 1
ATOM 674 C C . ALA A 1 89 ? -7.193 -9.631 21.782 1.00 94.31 89 ALA A C 1
ATOM 676 O O . ALA A 1 89 ? -8.005 -10.065 20.971 1.00 94.31 89 ALA A O 1
ATOM 677 N N . ASP A 1 90 ? -7.437 -9.674 23.093 1.00 94.69 90 ASP A N 1
ATOM 678 C CA . ASP A 1 90 ? -8.618 -10.336 23.675 1.00 94.69 90 ASP A CA 1
ATOM 679 C C . ASP A 1 90 ? -9.902 -9.481 23.657 1.00 94.69 90 ASP A C 1
ATOM 681 O O . ASP A 1 90 ? -10.944 -9.874 24.188 1.00 94.69 90 ASP A O 1
ATOM 685 N N . ASN A 1 91 ? -9.850 -8.265 23.109 1.00 91.94 91 ASN A N 1
ATOM 686 C CA . ASN A 1 91 ? -10.978 -7.335 23.111 1.00 91.94 91 ASN A CA 1
ATOM 687 C C . ASN A 1 91 ? -11.147 -6.640 21.759 1.00 91.94 91 ASN A C 1
ATOM 689 O O . ASN A 1 91 ? -10.172 -6.374 21.063 1.00 91.94 91 ASN A O 1
ATOM 693 N N . VAL A 1 92 ? -12.393 -6.284 21.427 1.00 94.19 92 VAL A N 1
ATOM 694 C CA . VAL A 1 92 ? -12.766 -5.740 20.109 1.00 94.19 92 VAL A CA 1
ATOM 695 C C . VAL A 1 92 ? -11.949 -4.504 19.732 1.00 94.19 92 VAL A C 1
ATOM 697 O O . VAL A 1 92 ? -11.506 -4.408 18.597 1.00 94.19 92 VAL A O 1
ATOM 700 N N . LEU A 1 93 ? -11.711 -3.568 20.660 1.00 94.56 93 LEU A N 1
ATOM 701 C CA . LEU A 1 93 ? -10.916 -2.378 20.338 1.00 94.56 93 LEU A CA 1
ATOM 702 C C . LEU A 1 93 ? -9.452 -2.721 20.090 1.00 94.56 93 LEU A C 1
ATOM 704 O O . LEU A 1 93 ? -8.847 -2.138 19.201 1.00 94.56 93 LEU A O 1
ATOM 708 N N . GLY A 1 94 ? -8.882 -3.655 20.846 1.00 94.44 94 GLY A N 1
ATOM 709 C CA . GLY A 1 94 ? -7.532 -4.142 20.584 1.00 94.44 94 GLY A CA 1
ATOM 710 C C . GLY A 1 94 ? -7.424 -4.777 19.197 1.00 94.44 94 GLY A C 1
ATOM 711 O O . GLY A 1 94 ? -6.521 -4.416 18.452 1.00 94.44 94 GLY A O 1
ATOM 712 N N . VAL A 1 95 ? -8.385 -5.631 18.820 1.00 96.19 95 VAL A N 1
ATOM 713 C CA . VAL A 1 95 ? -8.432 -6.265 17.489 1.00 96.19 95 VAL A CA 1
ATOM 714 C C . VAL A 1 95 ? -8.534 -5.217 16.384 1.00 96.19 95 VAL A C 1
ATOM 716 O O . VAL A 1 95 ? -7.779 -5.269 15.422 1.00 96.19 95 VAL A O 1
ATOM 719 N N . LEU A 1 96 ? -9.433 -4.238 16.526 1.00 95.88 96 LEU A N 1
ATOM 720 C CA . LEU A 1 96 ? -9.626 -3.194 15.516 1.00 95.88 96 LEU A CA 1
ATOM 721 C C . LEU A 1 96 ? -8.406 -2.278 15.374 1.00 95.88 96 LEU A C 1
ATOM 723 O O . LEU A 1 96 ? -8.034 -1.950 14.255 1.00 95.88 96 LEU A O 1
ATOM 727 N N . ASN A 1 97 ? -7.760 -1.895 16.479 1.00 93.75 97 ASN A N 1
ATOM 728 C CA . ASN A 1 97 ? -6.531 -1.100 16.413 1.00 93.75 97 ASN A CA 1
ATOM 729 C C . ASN A 1 97 ? -5.374 -1.900 15.801 1.00 93.75 97 ASN A C 1
ATOM 731 O O . ASN A 1 97 ? -4.625 -1.352 15.001 1.00 93.75 97 ASN A O 1
ATOM 735 N N . GLY A 1 98 ? -5.249 -3.185 16.150 1.00 94.25 98 GLY A N 1
ATOM 736 C CA . GLY A 1 98 ? -4.252 -4.075 15.554 1.00 94.25 98 GLY A CA 1
ATOM 737 C C . GLY A 1 98 ? -4.451 -4.211 14.047 1.00 94.25 98 GLY A C 1
ATOM 738 O O . GLY A 1 98 ? -3.524 -3.958 13.286 1.00 94.25 98 GLY A O 1
ATOM 739 N N . LEU A 1 99 ? -5.682 -4.502 13.617 1.00 95.75 99 LEU A N 1
ATOM 740 C CA . LEU A 1 99 ? -6.034 -4.581 12.202 1.00 95.75 99 LEU A CA 1
ATOM 741 C C . LEU A 1 99 ? -5.801 -3.250 11.474 1.00 95.75 99 LEU A C 1
ATOM 743 O O . LEU A 1 99 ? -5.307 -3.254 10.355 1.00 95.75 99 LEU A O 1
ATOM 747 N N . ASN A 1 100 ? -6.120 -2.111 12.097 1.00 93.88 100 ASN A N 1
ATOM 748 C CA . ASN A 1 100 ? -5.879 -0.800 11.496 1.00 93.88 100 ASN A CA 1
ATOM 749 C C . ASN A 1 100 ? -4.392 -0.574 11.196 1.00 93.88 100 ASN A C 1
ATOM 751 O O . ASN A 1 100 ? -4.063 -0.082 10.125 1.00 93.88 100 ASN A O 1
ATOM 755 N N . SER A 1 101 ? -3.506 -0.937 12.126 1.00 92.88 101 SER A N 1
ATOM 756 C CA . SER A 1 101 ? -2.058 -0.846 11.915 1.00 92.88 101 SER A CA 1
ATOM 757 C C . SER A 1 101 ? -1.534 -1.884 10.920 1.00 92.88 101 SER A C 1
ATOM 759 O O . SER A 1 101 ? -0.608 -1.589 10.176 1.00 92.88 101 SER A O 1
ATOM 761 N N . ALA A 1 102 ? -2.127 -3.080 10.871 1.00 95.00 102 ALA A N 1
ATOM 762 C CA . ALA A 1 102 ? -1.755 -4.115 9.904 1.00 95.00 102 ALA A CA 1
ATOM 763 C C . ALA A 1 102 ? -2.143 -3.761 8.454 1.00 95.00 102 ALA A C 1
ATOM 765 O O . ALA A 1 102 ? -1.584 -4.320 7.521 1.00 95.00 102 ALA A O 1
ATOM 766 N N . LEU A 1 103 ? 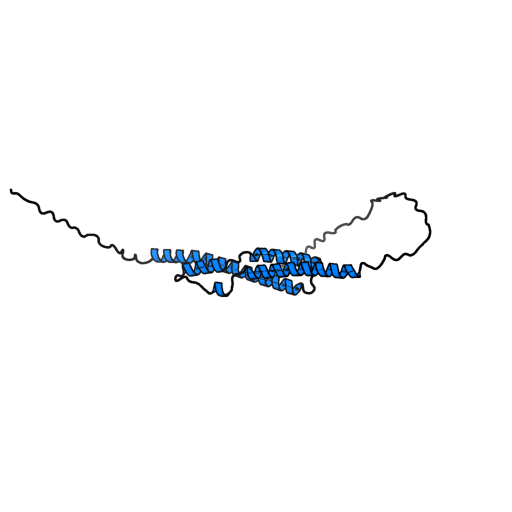-3.089 -2.838 8.249 1.00 96.19 103 LEU A N 1
ATOM 767 C CA . LEU A 1 103 ? -3.532 -2.378 6.925 1.00 96.19 103 LEU A CA 1
ATOM 768 C C . LEU A 1 103 ? -2.771 -1.135 6.426 1.00 96.19 103 LEU A C 1
ATOM 770 O O . LEU A 1 103 ? -3.224 -0.460 5.505 1.00 96.19 103 LEU A O 1
ATOM 774 N N . GLU A 1 104 ? -1.630 -0.795 7.023 1.00 94.50 104 GLU A N 1
ATOM 775 C CA . GLU A 1 104 ? -0.782 0.290 6.528 1.00 94.50 104 GLU A CA 1
ATOM 776 C C . GLU A 1 104 ? 0.028 -0.175 5.305 1.00 94.50 104 GLU A C 1
ATOM 778 O O . GLU A 1 104 ? 0.736 -1.175 5.356 1.00 94.50 104 GLU A O 1
ATOM 783 N N . VAL A 1 105 ? -0.045 0.574 4.199 1.00 95.88 105 VAL A N 1
ATOM 784 C CA . VAL A 1 105 ? 0.650 0.245 2.933 1.00 95.88 105 VAL A CA 1
ATOM 785 C C . VAL A 1 105 ? 2.133 0.646 2.907 1.00 95.88 105 VAL A C 1
ATOM 787 O O . VAL A 1 105 ? 2.817 0.411 1.914 1.00 95.88 105 VAL A O 1
ATOM 790 N N . GLY A 1 106 ? 2.636 1.268 3.979 1.00 93.50 106 GLY A N 1
ATOM 791 C CA . GLY A 1 106 ? 4.044 1.647 4.123 1.00 93.50 106 GLY A CA 1
ATOM 792 C C . GLY A 1 106 ? 4.595 2.454 2.939 1.00 93.50 106 GLY A C 1
ATOM 793 O O . GLY A 1 106 ? 3.957 3.388 2.451 1.00 93.50 106 GLY A O 1
ATOM 794 N N . ASP A 1 107 ? 5.784 2.064 2.470 1.00 97.06 107 ASP A N 1
ATOM 795 C CA . ASP A 1 107 ? 6.486 2.697 1.344 1.00 97.06 107 ASP A CA 1
ATOM 796 C C . ASP A 1 107 ? 6.008 2.182 -0.036 1.00 97.06 107 ASP A C 1
ATOM 798 O O . ASP A 1 107 ? 6.520 2.608 -1.076 1.00 97.06 107 ASP A O 1
ATOM 802 N N . ALA A 1 108 ? 5.000 1.298 -0.093 1.00 98.06 108 ALA A N 1
ATOM 803 C CA . ALA A 1 108 ? 4.537 0.691 -1.345 1.00 98.06 108 ALA A CA 1
ATOM 804 C C . ALA A 1 108 ? 4.050 1.732 -2.371 1.00 98.06 108 ALA A C 1
ATOM 806 O O . ALA A 1 108 ? 4.304 1.599 -3.569 1.00 98.06 108 ALA A O 1
ATOM 807 N N . GLU A 1 109 ? 3.404 2.812 -1.917 1.00 97.81 109 GLU A N 1
ATOM 808 C CA . GLU A 1 109 ? 2.965 3.920 -2.781 1.00 97.81 109 GLU A CA 1
ATOM 809 C C . GLU A 1 109 ? 4.131 4.695 -3.416 1.00 97.81 109 GLU A C 1
ATOM 811 O O . GLU A 1 109 ? 4.013 5.212 -4.534 1.00 97.81 109 GLU A O 1
ATOM 816 N N . GLU A 1 110 ? 5.252 4.820 -2.702 1.00 98.38 110 GLU A N 1
ATOM 817 C CA . GLU A 1 110 ? 6.460 5.463 -3.219 1.00 98.38 110 GLU A CA 1
ATOM 818 C C . GLU A 1 110 ? 7.095 4.590 -4.301 1.00 98.38 110 GLU A C 1
ATOM 820 O O . GLU A 1 110 ? 7.310 5.060 -5.421 1.00 98.38 110 GLU A O 1
ATOM 825 N N . HIS A 1 111 ? 7.274 3.302 -4.015 1.00 98.56 111 HIS A N 1
ATOM 826 C CA . HIS A 1 111 ? 7.820 2.338 -4.964 1.00 98.56 111 HIS A CA 1
ATOM 827 C C . HIS A 1 111 ? 6.942 2.164 -6.215 1.00 98.56 111 HIS A C 1
ATOM 829 O O . HIS A 1 111 ? 7.462 2.169 -7.332 1.00 98.56 111 HIS A O 1
ATOM 835 N N . LEU A 1 112 ? 5.610 2.136 -6.077 1.00 98.62 112 LEU A N 1
ATOM 836 C CA . LEU A 1 112 ? 4.683 2.137 -7.217 1.00 98.62 112 LEU A CA 1
ATOM 837 C C . LEU A 1 112 ? 4.886 3.369 -8.111 1.00 98.62 112 LEU A C 1
ATOM 839 O O . LEU A 1 112 ? 4.831 3.284 -9.342 1.00 98.62 112 LEU A O 1
ATOM 843 N N . ARG A 1 113 ? 5.109 4.542 -7.514 1.00 98.56 113 ARG A N 1
ATOM 844 C CA . ARG A 1 113 ? 5.348 5.776 -8.271 1.00 98.56 113 ARG A CA 1
ATOM 845 C C . ARG A 1 113 ? 6.650 5.699 -9.060 1.00 98.56 113 ARG A C 1
ATOM 847 O O . ARG A 1 113 ? 6.676 6.156 -10.207 1.00 98.56 113 ARG A O 1
ATOM 854 N N . ASP A 1 114 ? 7.695 5.132 -8.469 1.00 98.50 114 ASP A N 1
ATOM 855 C CA . ASP A 1 114 ? 8.972 4.913 -9.144 1.00 98.50 114 ASP A CA 1
ATOM 856 C C . ASP A 1 114 ? 8.842 3.892 -10.279 1.00 98.50 114 ASP A C 1
ATOM 858 O O . ASP A 1 114 ? 9.260 4.195 -11.400 1.00 98.50 114 ASP A O 1
ATOM 862 N N . ALA A 1 115 ? 8.141 2.775 -10.059 1.00 98.50 115 ALA A N 1
ATOM 863 C CA . ALA A 1 115 ? 7.823 1.800 -11.103 1.00 98.50 115 ALA A CA 1
ATOM 864 C C . ALA A 1 115 ? 7.092 2.463 -12.284 1.00 98.50 115 ALA A C 1
ATOM 866 O O . ALA A 1 115 ? 7.533 2.373 -13.430 1.00 98.50 115 ALA A O 1
ATOM 867 N N . LYS A 1 116 ? 6.025 3.233 -12.017 1.00 98.56 116 LYS A N 1
ATOM 868 C CA . LYS A 1 116 ? 5.269 3.978 -13.046 1.00 98.56 116 LYS A CA 1
ATOM 869 C C . LYS A 1 116 ? 6.150 4.979 -13.789 1.00 98.56 116 LYS A C 1
ATOM 871 O O . LYS A 1 116 ? 6.037 5.144 -15.007 1.00 98.56 116 LYS A O 1
ATOM 876 N N . LYS A 1 117 ? 7.036 5.673 -13.078 1.00 98.50 117 LYS A N 1
ATOM 877 C CA . LYS A 1 117 ? 7.966 6.632 -13.678 1.00 98.50 117 LYS A CA 1
ATOM 878 C C . LYS A 1 117 ? 8.915 5.932 -14.651 1.00 98.50 117 LYS A C 1
ATOM 880 O O . LYS A 1 117 ? 8.981 6.361 -15.806 1.00 98.50 117 LYS A O 1
ATOM 885 N N . TRP A 1 118 ? 9.605 4.880 -14.217 1.00 97.75 118 TRP A N 1
ATOM 886 C CA . TRP A 1 118 ? 10.535 4.124 -15.059 1.00 97.75 118 TRP A CA 1
ATOM 887 C C . TRP A 1 118 ? 9.828 3.461 -16.235 1.00 97.75 118 TRP A C 1
ATOM 889 O O . TRP A 1 118 ? 10.259 3.627 -17.375 1.00 97.75 118 TRP A O 1
ATOM 899 N N . PHE A 1 119 ? 8.659 2.871 -15.997 1.00 98.06 119 PHE A N 1
ATOM 900 C CA . PHE A 1 119 ? 7.830 2.271 -17.034 1.00 98.06 119 PHE A CA 1
ATOM 901 C C . PHE A 1 119 ? 7.457 3.280 -18.127 1.00 98.06 119 PHE A C 1
ATOM 903 O O . PHE A 1 119 ? 7.632 3.032 -19.319 1.00 98.06 119 PHE A O 1
ATOM 910 N N . THR A 1 120 ? 7.013 4.484 -17.755 1.00 97.56 120 THR A N 1
ATOM 911 C CA . THR A 1 120 ? 6.686 5.501 -18.767 1.00 97.56 120 THR A CA 1
ATOM 912 C C . THR A 1 120 ? 7.918 6.063 -19.485 1.00 97.56 120 THR A C 1
ATOM 914 O O . THR A 1 120 ? 7.777 6.599 -20.588 1.00 97.56 120 THR A O 1
ATOM 917 N N . MET A 1 121 ? 9.113 6.003 -18.889 1.00 96.00 121 MET A N 1
ATOM 918 C CA . MET A 1 121 ? 10.356 6.360 -19.581 1.00 96.00 121 MET A CA 1
ATOM 919 C C . MET A 1 121 ? 10.768 5.265 -20.570 1.00 96.00 121 MET A C 1
ATOM 921 O O . MET A 1 121 ? 10.996 5.588 -21.736 1.00 96.00 121 MET A O 1
ATOM 925 N N . GLY A 1 122 ? 10.746 3.996 -20.158 1.00 95.25 122 GLY A N 1
ATOM 926 C CA . GLY A 1 122 ? 11.068 2.855 -21.017 1.00 95.25 122 GLY A CA 1
ATOM 927 C C . GLY A 1 122 ? 10.096 2.680 -22.185 1.00 95.25 122 GLY A C 1
ATOM 928 O O . GLY A 1 122 ? 10.534 2.527 -23.320 1.00 95.25 122 GLY A O 1
ATOM 929 N N . GLN A 1 123 ? 8.786 2.858 -21.974 1.00 95.44 123 GLN A N 1
ATOM 930 C CA . GLN A 1 123 ? 7.807 2.825 -23.071 1.00 95.44 123 GLN A CA 1
ATOM 931 C C . GLN A 1 123 ? 8.073 3.891 -24.144 1.00 95.44 123 GLN A C 1
ATOM 933 O O . GLN A 1 123 ? 7.893 3.647 -25.333 1.00 95.44 123 GLN A O 1
ATOM 938 N N . ARG A 1 124 ? 8.508 5.096 -23.750 1.00 94.44 124 ARG A N 1
ATOM 939 C CA . ARG A 1 124 ? 8.845 6.158 -24.717 1.00 94.44 124 ARG A CA 1
ATOM 940 C C . ARG A 1 124 ? 10.121 5.856 -25.494 1.00 94.44 124 ARG A C 1
ATOM 942 O O . ARG A 1 124 ? 10.283 6.383 -26.592 1.00 94.44 124 ARG A O 1
ATOM 949 N N . ALA A 1 125 ? 11.012 5.072 -24.899 1.00 92.75 125 ALA A N 1
ATOM 950 C CA . ALA A 1 125 ? 12.251 4.616 -25.504 1.00 92.75 125 ALA A CA 1
ATOM 951 C C . ALA A 1 125 ? 12.086 3.307 -26.296 1.00 92.75 125 ALA A C 1
ATOM 953 O O . ALA A 1 125 ? 13.072 2.848 -26.859 1.00 92.75 125 ALA A O 1
ATOM 954 N N . ASP A 1 126 ? 10.873 2.739 -26.360 1.00 91.62 126 ASP A N 1
ATOM 955 C CA . ASP A 1 126 ? 10.608 1.416 -26.950 1.00 91.62 126 ASP A CA 1
ATOM 956 C C . ASP A 1 126 ? 11.477 0.311 -26.312 1.00 91.62 126 ASP A C 1
ATOM 958 O O . ASP A 1 126 ? 11.989 -0.575 -26.984 1.00 91.62 126 ASP A O 1
ATOM 962 N N . ALA A 1 127 ? 11.687 0.402 -24.992 1.00 92.62 127 ALA A N 1
ATOM 963 C CA . ALA A 1 127 ? 12.598 -0.467 -24.241 1.00 92.62 127 ALA A CA 1
ATOM 964 C C . ALA A 1 127 ? 12.002 -1.837 -23.864 1.00 92.62 127 ALA A C 1
ATOM 966 O O . ALA A 1 127 ? 12.716 -2.683 -23.330 1.00 92.62 127 ALA A O 1
ATOM 967 N N . PHE A 1 128 ? 10.701 -2.052 -24.083 1.00 93.81 128 PHE A N 1
ATOM 968 C CA . PHE A 1 128 ? 9.985 -3.229 -23.589 1.00 93.81 128 PHE A CA 1
ATOM 969 C C . PHE A 1 128 ? 9.281 -3.972 -24.721 1.00 93.81 128 PHE A C 1
ATOM 971 O O . PHE A 1 128 ? 8.388 -3.423 -25.367 1.00 93.81 128 PHE A O 1
ATOM 978 N N . ASP A 1 129 ? 9.605 -5.253 -24.883 1.00 91.69 129 ASP A N 1
ATOM 979 C CA . ASP A 1 129 ? 8.884 -6.156 -25.789 1.00 91.69 129 ASP A CA 1
ATOM 980 C C . ASP A 1 129 ? 7.509 -6.583 -25.225 1.00 91.69 129 ASP A C 1
ATOM 982 O O . ASP A 1 129 ? 6.608 -6.982 -25.965 1.00 91.69 129 ASP A O 1
ATOM 986 N N . ASP A 1 130 ? 7.339 -6.482 -23.907 1.00 93.94 130 ASP A N 1
ATOM 987 C CA . ASP A 1 130 ? 6.222 -6.968 -23.091 1.00 93.94 130 ASP A CA 1
ATOM 988 C C . ASP A 1 130 ? 5.613 -5.855 -22.220 1.00 93.94 130 ASP A C 1
ATOM 990 O O . ASP A 1 130 ? 5.122 -6.096 -21.118 1.00 93.94 130 ASP A O 1
ATOM 994 N N . ALA A 1 131 ? 5.599 -4.617 -22.723 1.00 96.75 131 ALA A N 1
ATOM 995 C CA . ALA A 1 131 ? 5.076 -3.457 -21.994 1.00 96.75 131 ALA A CA 1
ATOM 996 C C . ALA A 1 131 ? 3.671 -3.676 -21.397 1.00 96.75 131 ALA A C 1
ATOM 998 O O . ALA A 1 131 ? 3.373 -3.154 -20.327 1.00 96.75 131 ALA A O 1
ATOM 999 N N . ALA A 1 132 ? 2.817 -4.448 -22.077 1.00 97.44 132 ALA A N 1
ATOM 1000 C CA . ALA A 1 132 ? 1.463 -4.748 -21.618 1.00 97.44 132 ALA A CA 1
ATOM 1001 C C . ALA A 1 132 ? 1.432 -5.626 -20.353 1.00 97.44 132 ALA A C 1
ATOM 1003 O O . ALA A 1 132 ? 0.544 -5.453 -19.519 1.00 97.44 132 ALA A O 1
ATOM 1004 N N . ASP A 1 133 ? 2.388 -6.544 -20.201 1.00 97.19 133 ASP A N 1
ATOM 1005 C CA . ASP A 1 133 ? 2.463 -7.419 -19.029 1.00 97.19 133 ASP A CA 1
ATOM 1006 C C . ASP A 1 133 ? 2.920 -6.608 -17.805 1.00 97.19 133 ASP A C 1
ATOM 1008 O O . ASP A 1 133 ? 2.283 -6.668 -16.753 1.00 97.19 133 ASP A O 1
ATOM 1012 N N . LEU A 1 134 ? 3.934 -5.749 -17.979 1.00 97.69 134 LEU A N 1
ATOM 1013 C CA . LEU A 1 134 ? 4.386 -4.807 -16.946 1.00 97.69 134 LEU A CA 1
ATOM 1014 C C . LEU A 1 134 ? 3.295 -3.800 -16.550 1.00 97.69 134 LEU A C 1
ATOM 1016 O O . LEU A 1 134 ? 3.118 -3.514 -15.367 1.00 97.69 134 LEU A O 1
ATOM 1020 N N . GLU A 1 135 ? 2.540 -3.267 -17.517 1.00 98.31 135 GLU A N 1
ATOM 1021 C CA . GLU A 1 135 ? 1.411 -2.371 -17.234 1.00 98.31 135 GLU A CA 1
ATOM 1022 C C . GLU A 1 135 ? 0.354 -3.070 -16.378 1.00 98.31 135 GLU A C 1
ATOM 1024 O O . GLU A 1 135 ? -0.085 -2.519 -15.370 1.00 98.31 135 GLU A O 1
ATOM 1029 N N . SER A 1 136 ? -0.007 -4.306 -16.736 1.00 98.56 136 SER A N 1
ATOM 1030 C CA . SER A 1 136 ? -0.979 -5.091 -15.977 1.00 98.56 136 SER A CA 1
ATOM 1031 C C . SER A 1 136 ? -0.510 -5.384 -14.551 1.00 98.56 136 SER A C 1
ATOM 1033 O O . SER A 1 136 ? -1.341 -5.440 -13.645 1.00 98.56 136 SER A O 1
ATOM 1035 N N . GLU A 1 137 ? 0.788 -5.600 -14.337 1.00 98.50 137 GLU A N 1
ATOM 1036 C CA . GLU A 1 137 ? 1.349 -5.821 -13.002 1.00 98.50 137 GLU A CA 1
ATOM 1037 C C . GLU A 1 137 ? 1.324 -4.543 -12.153 1.00 98.50 137 GLU A C 1
ATOM 1039 O O . GLU A 1 137 ? 0.888 -4.573 -10.999 1.00 98.50 137 GLU A O 1
ATOM 1044 N N . ILE A 1 138 ? 1.695 -3.403 -12.744 1.00 98.69 138 ILE A N 1
ATOM 1045 C CA . ILE A 1 138 ? 1.594 -2.080 -12.112 1.00 98.69 138 ILE A CA 1
ATOM 1046 C C . ILE A 1 138 ? 0.144 -1.776 -11.707 1.00 98.69 138 ILE A C 1
ATOM 1048 O O . ILE A 1 138 ? -0.099 -1.320 -10.589 1.00 98.69 138 ILE A O 1
ATOM 1052 N N . GLU A 1 139 ? -0.823 -2.030 -12.592 1.00 98.75 139 GLU A N 1
ATOM 1053 C CA . GLU A 1 139 ? -2.247 -1.813 -12.311 1.00 98.75 139 GLU A CA 1
ATOM 1054 C C . GLU A 1 139 ? -2.761 -2.729 -11.191 1.00 98.75 139 GLU A C 1
ATOM 1056 O O . GLU A 1 139 ? -3.535 -2.289 -10.338 1.00 98.75 139 GLU A O 1
ATOM 1061 N N . ALA A 1 140 ? -2.323 -3.991 -11.162 1.00 98.69 140 ALA A N 1
ATOM 1062 C CA . ALA A 1 140 ? -2.696 -4.933 -10.110 1.00 98.69 140 ALA A CA 1
ATOM 1063 C C . ALA A 1 140 ? -2.175 -4.490 -8.734 1.00 98.69 140 ALA A C 1
ATOM 1065 O O . ALA A 1 140 ? -2.917 -4.530 -7.751 1.00 98.69 140 ALA A O 1
ATOM 1066 N N . LEU A 1 141 ? -0.926 -4.026 -8.671 1.00 98.62 141 LEU A N 1
ATOM 1067 C CA . LEU A 1 141 ? -0.328 -3.478 -7.457 1.00 98.62 141 LEU A CA 1
ATOM 1068 C C . LEU A 1 141 ? -1.038 -2.191 -7.001 1.00 98.62 141 LEU A C 1
ATOM 1070 O O . LEU A 1 141 ? -1.356 -2.044 -5.822 1.00 98.62 141 LEU A O 1
ATOM 1074 N N . GLU A 1 142 ? -1.330 -1.269 -7.923 1.00 98.69 142 GLU A N 1
ATOM 1075 C CA . GLU A 1 142 ? -2.067 -0.031 -7.626 1.00 98.69 142 GLU A CA 1
ATOM 1076 C C . GLU A 1 142 ? -3.465 -0.314 -7.061 1.00 98.69 142 GLU A C 1
ATOM 1078 O O . GLU A 1 142 ? -3.892 0.330 -6.096 1.00 98.69 142 GLU A O 1
ATOM 1083 N N . ALA A 1 143 ? -4.162 -1.304 -7.624 1.00 98.69 143 ALA A N 1
ATOM 1084 C CA . ALA A 1 143 ? -5.447 -1.758 -7.110 1.00 98.69 143 ALA A CA 1
ATOM 1085 C C . ALA A 1 143 ? -5.315 -2.341 -5.695 1.00 98.69 143 ALA A C 1
ATOM 1087 O O . ALA A 1 143 ? -6.083 -1.960 -4.816 1.00 98.69 143 ALA A O 1
ATOM 1088 N N . ALA A 1 144 ? -4.313 -3.193 -5.450 1.00 98.31 144 ALA A N 1
ATOM 1089 C CA . ALA A 1 144 ? -4.077 -3.780 -4.132 1.00 98.31 144 ALA A CA 1
ATOM 1090 C C . ALA A 1 144 ? -3.800 -2.712 -3.059 1.00 98.31 144 ALA A C 1
ATOM 1092 O O . ALA A 1 144 ? -4.434 -2.728 -2.006 1.00 98.31 144 ALA A O 1
ATOM 1093 N N . ILE A 1 145 ? -2.918 -1.748 -3.345 1.00 98.50 145 ILE A N 1
ATOM 1094 C CA . ILE A 1 145 ? -2.630 -0.612 -2.453 1.00 98.50 145 ILE A CA 1
ATOM 1095 C C . ILE A 1 145 ? -3.911 0.173 -2.151 1.00 98.50 145 ILE A C 1
ATOM 1097 O O . ILE A 1 145 ? -4.208 0.465 -0.993 1.00 98.50 145 ILE A O 1
ATOM 1101 N N . THR A 1 146 ? -4.696 0.486 -3.185 1.00 98.44 146 THR A N 1
ATOM 1102 C CA . THR A 1 146 ? -5.947 1.240 -3.031 1.00 98.44 146 THR A CA 1
ATOM 1103 C C . THR A 1 146 ? -6.947 0.496 -2.147 1.00 98.44 146 THR A C 1
ATOM 1105 O O . THR A 1 146 ? -7.550 1.100 -1.259 1.00 98.44 146 THR A O 1
ATOM 1108 N N . ASP A 1 147 ? -7.112 -0.809 -2.364 1.00 98.25 147 ASP A N 1
ATOM 1109 C CA . ASP A 1 147 ? -8.041 -1.643 -1.604 1.00 98.25 147 ASP A CA 1
ATOM 1110 C C . ASP A 1 147 ? -7.623 -1.767 -0.130 1.00 98.25 147 ASP A C 1
ATOM 1112 O O . ASP A 1 147 ? -8.474 -1.670 0.758 1.00 98.25 147 ASP A O 1
ATOM 1116 N N . ILE A 1 148 ? -6.323 -1.923 0.145 1.00 97.81 148 ILE A N 1
ATOM 1117 C CA . ILE A 1 148 ? -5.781 -1.992 1.509 1.00 97.81 148 ILE A CA 1
ATOM 1118 C C . ILE A 1 148 ? -5.987 -0.658 2.237 1.00 97.81 148 ILE A C 1
ATOM 1120 O O . ILE A 1 148 ? -6.567 -0.643 3.325 1.00 97.81 148 ILE A O 1
ATOM 1124 N N . SER A 1 149 ? -5.606 0.465 1.621 1.00 97.44 149 SER A N 1
ATOM 1125 C CA . SER A 1 149 ? -5.799 1.800 2.204 1.00 97.44 149 SER A CA 1
ATOM 1126 C C . SER A 1 149 ? -7.278 2.085 2.487 1.00 97.44 149 SER A C 1
ATOM 1128 O O . SER A 1 149 ? -7.635 2.531 3.580 1.00 97.44 149 SER A O 1
ATOM 1130 N N . ALA A 1 150 ? -8.168 1.747 1.549 1.00 98.00 150 ALA A N 1
ATOM 1131 C CA . ALA A 1 150 ? -9.607 1.902 1.737 1.00 98.00 150 ALA A CA 1
ATOM 1132 C C . ALA A 1 150 ? -10.156 1.013 2.865 1.00 98.00 150 ALA A C 1
ATOM 1134 O O . ALA A 1 150 ? -11.088 1.409 3.572 1.00 98.00 150 ALA A O 1
ATOM 1135 N N . ALA A 1 151 ? -9.618 -0.196 3.043 1.00 97.81 151 ALA A N 1
ATOM 1136 C CA . ALA A 1 151 ? -9.976 -1.058 4.164 1.00 97.81 151 ALA A CA 1
ATOM 1137 C C . ALA A 1 151 ? -9.501 -0.464 5.501 1.00 97.81 151 ALA A C 1
ATOM 1139 O O . ALA A 1 151 ? -10.280 -0.436 6.457 1.00 97.81 151 ALA A O 1
ATOM 1140 N N . GLY A 1 152 ? -8.276 0.068 5.560 1.00 97.06 152 GLY A N 1
ATOM 1141 C CA . GLY A 1 152 ? -7.737 0.752 6.738 1.00 97.06 152 GLY A CA 1
ATOM 1142 C C . GLY A 1 152 ? -8.612 1.930 7.176 1.00 97.06 152 GLY A C 1
ATOM 1143 O O . GLY A 1 152 ? -9.003 2.018 8.339 1.00 97.06 152 GLY A O 1
ATOM 1144 N N . GLU A 1 153 ? -9.036 2.779 6.236 1.00 97.19 153 GLU A N 1
ATOM 1145 C CA . GLU A 1 153 ? -9.957 3.892 6.513 1.00 97.19 153 GLU A CA 1
ATOM 1146 C C . GLU A 1 153 ? -11.283 3.420 7.137 1.00 97.19 153 GLU A C 1
ATOM 1148 O O . GLU A 1 153 ? -11.745 3.981 8.137 1.00 97.19 153 GLU A O 1
ATOM 1153 N N . GLN A 1 154 ? -11.875 2.349 6.598 1.00 98.06 154 GLN A N 1
ATOM 1154 C CA . GLN A 1 154 ? -13.114 1.762 7.123 1.00 98.06 154 GLN A CA 1
ATOM 1155 C C . GLN A 1 154 ? -12.936 1.213 8.547 1.00 98.06 154 GLN A C 1
ATOM 1157 O O . GLN A 1 154 ? -13.816 1.380 9.400 1.00 98.06 154 GLN A O 1
ATOM 1162 N N . VAL A 1 155 ? -11.799 0.573 8.836 1.00 97.19 155 VAL A N 1
ATOM 1163 C CA . VAL A 1 155 ? -11.472 0.089 10.187 1.00 97.19 155 VAL A CA 1
ATOM 1164 C C . VAL A 1 155 ? -11.260 1.264 11.149 1.00 97.19 155 VAL A C 1
ATOM 1166 O O . VAL A 1 155 ? -11.737 1.215 12.289 1.00 97.19 155 VAL A O 1
ATOM 1169 N N . GLY A 1 156 ? -10.635 2.352 10.701 1.00 96.69 156 GLY A N 1
ATOM 1170 C CA . GLY A 1 156 ? -10.484 3.587 11.473 1.00 96.69 156 GLY A CA 1
ATOM 1171 C C . GLY A 1 156 ? -11.828 4.229 11.849 1.00 96.69 156 GLY A C 1
ATOM 1172 O O . GLY A 1 156 ? -12.053 4.598 13.011 1.00 96.69 156 GLY A O 1
ATOM 1173 N N . GLU A 1 157 ? -12.776 4.292 10.909 1.00 96.81 157 GLU A N 1
ATOM 1174 C CA . GLU A 1 157 ? -14.148 4.741 11.188 1.00 96.81 157 GLU A CA 1
ATOM 1175 C C . GLU A 1 157 ? -14.852 3.836 12.210 1.00 96.81 157 GLU A C 1
ATOM 1177 O O . GLU A 1 157 ? -15.507 4.319 13.147 1.00 96.81 157 GLU A O 1
ATOM 1182 N N . LEU A 1 158 ? -14.693 2.516 12.076 1.00 97.31 158 LEU A N 1
ATOM 1183 C CA . LEU A 1 158 ? -15.283 1.548 12.997 1.00 97.31 158 LEU A CA 1
ATOM 1184 C C . LEU A 1 158 ? -14.704 1.688 14.412 1.00 97.31 158 LEU A C 1
ATOM 1186 O O . LEU A 1 158 ? -15.454 1.670 15.394 1.00 97.31 158 LEU A O 1
ATOM 1190 N N . THR A 1 159 ? -13.394 1.915 14.514 1.00 95.88 159 THR A N 1
ATOM 1191 C CA . THR A 1 159 ? -12.670 2.146 15.774 1.00 95.88 159 THR A CA 1
ATOM 1192 C C . THR A 1 159 ? -13.177 3.388 16.508 1.00 95.88 159 THR A C 1
ATOM 1194 O O . THR A 1 159 ? -13.191 3.411 17.737 1.00 95.88 159 THR A O 1
ATOM 1197 N N . SER A 1 160 ? -13.682 4.391 15.785 1.00 95.38 160 SER A N 1
ATOM 1198 C CA . SER A 1 160 ? -14.325 5.575 16.376 1.00 95.38 160 SER A CA 1
ATOM 1199 C C . SER A 1 160 ? -15.793 5.331 16.752 1.00 95.38 160 SER A C 1
ATOM 1201 O O . SER A 1 160 ? -16.278 5.802 17.784 1.00 95.38 160 SER A O 1
ATOM 1203 N N . THR A 1 161 ? -16.514 4.567 15.931 1.00 96.88 161 THR A N 1
ATOM 1204 C CA . THR A 1 161 ? -17.956 4.326 16.086 1.00 96.88 161 THR A CA 1
ATOM 1205 C C . THR A 1 161 ? -18.274 3.401 17.264 1.00 96.88 161 THR A C 1
ATOM 1207 O O . THR A 1 161 ? -19.212 3.655 18.024 1.00 96.88 161 THR A O 1
ATOM 1210 N N . VAL A 1 162 ? -17.493 2.333 17.457 1.00 96.25 162 VAL A N 1
ATOM 1211 C CA . VAL A 1 162 ? -17.750 1.318 18.495 1.00 96.25 162 VAL A CA 1
ATOM 1212 C C . VAL A 1 162 ? -17.693 1.895 19.924 1.00 96.25 162 VAL A C 1
ATOM 1214 O O . VAL A 1 162 ? -18.632 1.651 20.691 1.00 96.25 162 VAL A O 1
ATOM 1217 N N . PRO A 1 163 ? -16.679 2.694 20.319 1.00 93.44 163 PRO A N 1
ATOM 1218 C CA . PRO A 1 163 ? -16.661 3.356 21.624 1.00 93.44 163 PRO A CA 1
ATOM 1219 C C . PRO A 1 163 ? -17.836 4.313 21.836 1.00 93.44 163 PRO A C 1
ATOM 1221 O O . PRO A 1 163 ? -18.418 4.327 22.921 1.00 93.44 163 PRO A 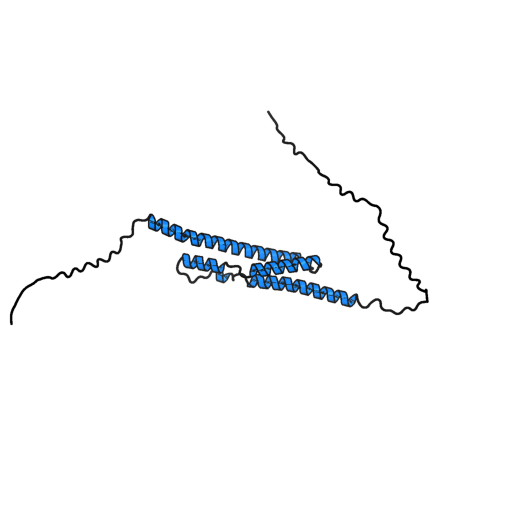O 1
ATOM 1224 N N . ALA A 1 164 ? -18.215 5.081 20.809 1.00 93.69 164 ALA A N 1
ATOM 1225 C CA . ALA A 1 164 ? -19.345 6.002 20.890 1.00 93.69 164 ALA A CA 1
ATOM 1226 C C . ALA A 1 164 ? -20.653 5.245 21.172 1.00 93.69 164 ALA A C 1
ATOM 1228 O O . ALA A 1 164 ? -21.390 5.603 22.090 1.00 93.69 164 ALA A O 1
ATOM 1229 N N . LEU A 1 165 ? -20.899 4.141 20.456 1.00 95.44 165 LEU A N 1
ATOM 1230 C CA . LEU A 1 165 ? -22.051 3.269 20.702 1.00 95.44 165 LEU A CA 1
ATOM 1231 C C . LEU A 1 165 ? -22.050 2.711 22.128 1.00 95.44 165 LEU A C 1
ATOM 1233 O O . LEU A 1 165 ? -23.081 2.754 22.800 1.00 95.44 165 LEU A O 1
ATOM 1237 N N . ARG A 1 166 ? -20.899 2.244 22.627 1.00 92.62 166 ARG A N 1
ATOM 1238 C CA . ARG A 1 166 ? -20.777 1.774 24.014 1.00 92.62 166 ARG A CA 1
ATOM 1239 C C . ARG A 1 166 ? -21.180 2.860 25.015 1.00 92.62 166 ARG A C 1
ATOM 1241 O O . ARG A 1 166 ? -21.968 2.563 25.908 1.00 92.62 166 ARG A O 1
ATOM 1248 N N . GLY A 1 167 ? -20.695 4.090 24.838 1.00 92.31 167 GLY A N 1
ATOM 1249 C CA . GLY A 1 167 ? -21.065 5.228 25.684 1.00 92.31 167 GLY A CA 1
ATOM 1250 C C . GLY A 1 167 ? -22.572 5.485 25.675 1.00 92.31 167 GLY A C 1
ATOM 1251 O O . GLY A 1 167 ? -23.195 5.512 26.730 1.00 92.31 167 GLY A O 1
ATOM 1252 N N . THR A 1 168 ? -23.195 5.531 24.490 1.00 94.31 168 THR A N 1
ATOM 1253 C CA . THR A 1 168 ? -24.653 5.742 24.389 1.00 94.31 168 THR A CA 1
ATOM 1254 C C . THR A 1 168 ? -25.473 4.666 25.103 1.00 94.31 168 THR A C 1
ATOM 1256 O O . THR A 1 168 ? -26.510 4.970 25.688 1.00 94.31 168 THR A O 1
ATOM 1259 N N . LEU A 1 169 ? -25.018 3.410 25.080 1.00 92.81 169 LEU A N 1
ATOM 1260 C CA . LEU A 1 169 ? -25.690 2.305 25.762 1.00 92.81 169 LEU A CA 1
ATOM 1261 C C . LEU A 1 169 ? -25.498 2.358 27.281 1.00 92.81 169 LEU A C 1
ATOM 1263 O O . LEU A 1 169 ? -26.410 1.983 28.012 1.00 92.81 169 LEU A O 1
ATOM 1267 N N . GLN A 1 170 ? -24.337 2.816 27.752 1.00 91.88 170 GLN A N 1
ATOM 1268 C CA . GLN A 1 170 ? -24.066 3.015 29.177 1.00 91.88 170 GLN A CA 1
ATOM 1269 C C . GLN A 1 170 ? -24.883 4.183 29.743 1.00 91.88 170 GLN A C 1
ATOM 1271 O O . GLN A 1 170 ? -25.432 4.054 30.832 1.00 91.88 170 GLN A O 1
ATOM 1276 N N . ASP A 1 171 ? -25.040 5.264 28.976 1.00 90.75 171 ASP A N 1
ATOM 1277 C CA . ASP A 1 171 ? -25.830 6.436 29.368 1.00 90.75 171 ASP A CA 1
ATOM 1278 C C . ASP A 1 171 ? -27.345 6.170 29.342 1.00 90.75 171 ASP A C 1
ATOM 1280 O O . ASP A 1 171 ? -28.092 6.688 30.173 1.00 90.75 171 ASP A O 1
ATOM 1284 N N . ALA A 1 172 ? -27.824 5.386 28.368 1.00 8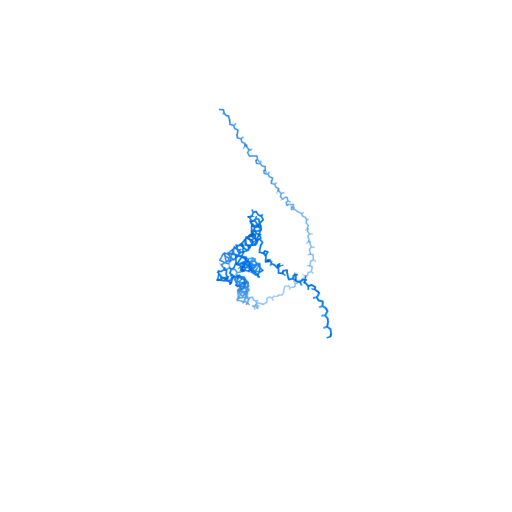8.88 172 ALA A N 1
ATOM 1285 C CA . ALA A 1 172 ? -29.244 5.058 28.222 1.00 88.88 172 ALA A CA 1
ATOM 1286 C C . ALA A 1 172 ? -29.685 3.840 29.055 1.00 88.88 172 ALA A C 1
ATOM 1288 O O . ALA A 1 172 ? -30.886 3.635 29.261 1.00 88.88 172 ALA A O 1
ATOM 1289 N N . GLY A 1 173 ? -28.737 3.001 29.478 1.00 78.00 173 GLY A N 1
ATOM 1290 C CA . GLY A 1 173 ? -28.988 1.798 30.263 1.00 78.00 173 GLY A CA 1
ATOM 1291 C C . GLY A 1 173 ? -29.425 2.106 31.700 1.00 78.00 173 GLY A C 1
ATOM 1292 O O . GLY A 1 173 ? -29.230 3.218 32.189 1.00 78.00 173 GLY A O 1
ATOM 1293 N N . PRO A 1 174 ? -30.036 1.136 32.410 1.00 74.38 174 PRO A N 1
ATOM 1294 C CA . PRO A 1 174 ? -30.283 1.294 33.839 1.00 74.38 174 PRO A CA 1
ATOM 1295 C C . PRO A 1 174 ? -28.948 1.559 34.543 1.00 74.38 174 PRO A C 1
ATOM 1297 O O . PRO A 1 174 ? -27.980 0.841 34.283 1.00 74.38 174 PRO A O 1
ATOM 1300 N N . ALA A 1 175 ? -28.904 2.574 35.414 1.00 65.62 175 ALA A N 1
ATOM 1301 C CA . ALA A 1 175 ? -27.728 2.855 36.230 1.00 65.62 175 ALA A CA 1
ATOM 1302 C C . ALA A 1 175 ? -27.296 1.553 36.915 1.00 65.62 175 ALA A C 1
ATOM 1304 O O . ALA A 1 175 ? -28.104 0.917 37.603 1.00 65.62 175 ALA A O 1
ATOM 1305 N N . ALA A 1 176 ? -26.060 1.121 36.653 1.00 62.78 176 ALA A N 1
ATOM 1306 C CA . ALA A 1 176 ? -25.479 0.015 37.396 1.00 62.78 176 ALA A CA 1
ATOM 1307 C C . ALA A 1 176 ? -25.585 0.374 38.887 1.00 62.78 176 ALA A C 1
ATOM 1309 O O . ALA A 1 176 ? -25.339 1.535 39.219 1.00 62.78 176 ALA A O 1
ATOM 1310 N N . PRO A 1 177 ? -26.021 -0.548 39.764 1.00 55.00 177 PRO A N 1
ATOM 1311 C CA . PRO A 1 177 ? -25.997 -0.272 41.191 1.00 55.00 177 PRO A CA 1
ATOM 1312 C C . PRO A 1 177 ? -24.555 0.084 41.544 1.00 55.00 177 PRO A C 1
ATOM 1314 O O . PRO A 1 177 ? -23.656 -0.714 41.280 1.00 55.00 177 PRO A O 1
ATOM 1317 N N . ASP A 1 178 ? -24.347 1.304 42.036 1.00 54.84 178 ASP A N 1
ATOM 1318 C CA . ASP A 1 178 ? -23.061 1.714 42.575 1.00 54.84 178 ASP A CA 1
ATOM 1319 C C . ASP A 1 178 ? -22.669 0.663 43.622 1.00 54.84 178 ASP A C 1
ATOM 1321 O O . ASP A 1 178 ? -23.413 0.431 44.580 1.00 54.84 178 ASP A O 1
ATOM 1325 N N . ASP A 1 179 ? -21.528 -0.003 43.421 1.00 54.75 179 ASP A N 1
ATOM 1326 C CA . ASP A 1 179 ? -20.804 -0.692 44.491 1.00 54.75 179 ASP A CA 1
ATOM 1327 C C . ASP A 1 179 ? -20.302 0.398 45.459 1.00 54.75 179 ASP A C 1
ATOM 1329 O O . ASP A 1 179 ? -19.117 0.724 45.533 1.00 54.75 179 ASP A O 1
ATOM 1333 N N . GLU A 1 180 ? -21.235 1.035 46.172 1.00 48.06 180 GLU A N 1
ATOM 1334 C CA . GLU A 1 180 ? -20.960 1.738 47.415 1.00 48.06 180 GLU A CA 1
ATOM 1335 C C . GLU A 1 180 ? -20.632 0.657 48.449 1.00 48.06 180 GLU A C 1
ATOM 1337 O O . GLU A 1 180 ? -21.489 0.190 49.201 1.00 48.06 180 GLU A O 1
ATOM 1342 N N . GLU A 1 181 ? -19.371 0.222 48.449 1.00 49.62 181 GLU A N 1
ATOM 1343 C CA . GLU A 1 181 ? -18.767 -0.428 49.606 1.00 49.62 181 GLU A CA 1
ATOM 1344 C C . GLU A 1 181 ? -18.968 0.504 50.803 1.00 49.62 181 GLU A C 1
ATOM 1346 O O . GLU A 1 181 ? -18.403 1.598 50.902 1.00 49.62 181 GLU A O 1
ATOM 1351 N N . ALA A 1 182 ? -19.876 0.076 51.672 1.00 47.94 182 ALA A N 1
ATOM 1352 C CA . ALA A 1 182 ? -20.258 0.733 52.897 1.00 47.94 182 ALA A CA 1
ATOM 1353 C C . ALA A 1 182 ? -19.083 0.716 53.885 1.00 47.94 182 ALA A C 1
ATOM 1355 O O . ALA A 1 182 ? -19.036 -0.103 54.799 1.00 47.94 182 ALA A O 1
ATOM 1356 N N . ASP A 1 183 ? -18.159 1.664 53.744 1.00 49.97 183 ASP A N 1
ATOM 1357 C CA . ASP A 1 183 ? -17.240 2.068 54.811 1.00 49.97 183 ASP A CA 1
ATOM 1358 C C . ASP A 1 183 ? -18.018 2.913 55.837 1.00 49.97 183 ASP A C 1
ATOM 1360 O O . ASP A 1 183 ? -17.910 4.137 55.929 1.00 49.97 183 ASP A O 1
ATOM 1364 N N . ALA A 1 184 ? -18.888 2.238 56.583 1.00 51.59 184 ALA A N 1
ATOM 1365 C CA . ALA A 1 184 ? -19.591 2.788 57.732 1.00 51.59 184 ALA A CA 1
ATOM 1366 C C . ALA A 1 184 ? -19.388 1.882 58.949 1.00 51.59 184 ALA A C 1
ATOM 1368 O O . ALA A 1 184 ? -20.356 1.528 59.621 1.00 51.59 184 ALA A O 1
ATOM 1369 N N . ASP A 1 185 ? -18.137 1.519 59.253 1.00 47.88 185 ASP A N 1
ATOM 1370 C CA . ASP A 1 185 ? -17.827 0.998 60.584 1.00 47.88 185 ASP A CA 1
ATOM 1371 C C . ASP A 1 185 ? -17.559 2.175 61.523 1.00 47.88 185 ASP A C 1
ATOM 1373 O O . ASP A 1 185 ? -16.503 2.812 61.557 1.00 47.88 185 ASP A O 1
ATOM 1377 N N . THR A 1 186 ? -18.640 2.546 62.197 1.00 47.97 186 THR A N 1
ATOM 1378 C CA . THR A 1 186 ? -18.749 3.699 63.076 1.00 47.97 186 THR A CA 1
ATOM 1379 C C . THR A 1 186 ? -18.406 3.221 64.480 1.00 47.97 186 THR A C 1
ATOM 1381 O O . THR A 1 186 ? -19.300 2.976 65.282 1.00 47.97 186 THR A O 1
ATOM 1384 N N . GLU A 1 187 ? -17.121 3.079 64.799 1.00 52.06 187 GLU A N 1
ATOM 1385 C CA . GLU A 1 187 ? -16.689 2.825 66.181 1.00 52.06 187 GLU A CA 1
ATOM 1386 C C . GLU A 1 187 ? -16.689 4.146 66.963 1.00 52.06 187 GLU A C 1
ATOM 1388 O O . GLU A 1 187 ? -15.662 4.765 67.246 1.00 52.06 187 GLU A O 1
ATOM 1393 N N . ALA A 1 188 ? -17.902 4.616 67.251 1.00 52.59 188 ALA A N 1
ATOM 1394 C CA . ALA A 1 188 ? -18.180 5.604 68.276 1.00 52.59 188 ALA A CA 1
ATOM 1395 C C . ALA A 1 188 ? -18.535 4.863 69.573 1.00 52.59 188 ALA A C 1
ATOM 1397 O O . ALA A 1 188 ? -19.708 4.745 69.915 1.00 52.59 188 ALA A O 1
ATOM 1398 N N . ASP A 1 189 ? -17.521 4.385 70.295 1.00 49.41 189 ASP A N 1
ATOM 1399 C CA . ASP A 1 189 ? -17.658 4.030 71.708 1.00 49.41 189 ASP A CA 1
ATOM 1400 C C . ASP A 1 189 ? -17.026 5.156 72.534 1.00 49.41 189 ASP A C 1
ATOM 1402 O O . ASP A 1 189 ? -15.812 5.258 72.723 1.00 49.41 189 ASP A O 1
ATOM 1406 N N . ALA A 1 190 ? -17.886 6.102 72.897 1.00 54.25 190 ALA A N 1
ATOM 1407 C CA . ALA A 1 190 ? -17.629 7.075 73.934 1.00 54.25 190 ALA A CA 1
ATOM 1408 C C . ALA A 1 190 ? -18.485 6.667 75.131 1.00 54.25 190 ALA A C 1
ATOM 1410 O O . ALA A 1 190 ? -19.640 7.081 75.217 1.00 54.25 190 ALA A O 1
ATOM 1411 N N . ASP A 1 191 ? -17.908 5.897 76.048 1.00 49.22 191 ASP A N 1
ATOM 1412 C CA . ASP A 1 191 ? -18.351 5.896 77.435 1.00 49.22 191 ASP A CA 1
ATOM 1413 C C . ASP A 1 191 ? -17.225 6.405 78.337 1.00 49.22 191 ASP A C 1
ATOM 1415 O O . ASP A 1 191 ? -16.054 6.028 78.237 1.00 49.22 191 ASP A O 1
ATOM 1419 N N . ALA A 1 192 ? -17.621 7.390 79.130 1.00 57.03 192 ALA A N 1
ATOM 1420 C CA . ALA A 1 192 ? -16.815 8.210 80.006 1.00 57.03 192 ALA A CA 1
ATOM 1421 C C . ALA A 1 192 ? -16.706 7.583 81.407 1.00 57.03 192 ALA A C 1
ATOM 1423 O O . ALA A 1 192 ? -17.382 6.604 81.714 1.00 57.03 192 ALA A O 1
ATOM 1424 N N . ASP A 1 193 ? -15.914 8.261 82.244 1.00 45.47 193 ASP A N 1
ATOM 1425 C CA . ASP A 1 193 ? -15.864 8.166 83.711 1.00 45.47 193 ASP A CA 1
ATOM 1426 C C . ASP A 1 193 ? -15.119 6.944 84.283 1.00 45.47 193 ASP A C 1
ATOM 1428 O O . ASP A 1 193 ? -15.187 5.836 83.770 1.00 45.47 193 ASP A O 1
ATOM 1432 N N . GLU A 1 194 ? -14.355 7.012 85.370 1.00 48.81 194 GLU A N 1
ATOM 1433 C CA . GLU A 1 194 ? -13.931 8.060 86.302 1.00 48.81 194 GLU A CA 1
ATOM 1434 C C . GLU A 1 194 ? -12.852 7.384 87.188 1.00 48.81 194 GLU A C 1
ATOM 1436 O O . GLU A 1 194 ? -12.926 6.184 87.443 1.00 48.81 194 GLU A O 1
ATOM 1441 N N . ASP A 1 195 ? -11.878 8.171 87.647 1.00 48.41 195 ASP A N 1
ATOM 1442 C CA . ASP A 1 195 ? -11.249 8.108 88.976 1.00 48.41 195 ASP A CA 1
ATOM 1443 C C . ASP A 1 195 ? -10.474 6.879 89.537 1.00 48.41 195 ASP A C 1
ATOM 1445 O O . ASP A 1 195 ? -10.909 5.731 89.565 1.00 48.41 195 ASP A O 1
ATOM 1449 N N . GLU A 1 196 ? -9.343 7.266 90.153 1.00 46.75 196 GLU A N 1
ATOM 1450 C CA . GLU A 1 196 ? -8.719 6.794 91.409 1.00 46.75 196 GLU A CA 1
ATOM 1451 C C . GLU A 1 196 ? -7.342 6.071 91.382 1.00 46.75 196 GLU A C 1
ATOM 1453 O O . GLU A 1 196 ? -7.207 4.919 90.974 1.00 46.75 196 GLU A O 1
ATOM 1458 N N . GLU A 1 197 ? -6.374 6.806 91.976 1.00 44.31 197 GLU A N 1
ATOM 1459 C CA . GLU A 1 197 ? -5.111 6.445 92.678 1.00 44.31 197 GLU A CA 1
ATOM 1460 C C . GLU A 1 197 ? -3.841 6.069 91.881 1.00 44.31 197 GLU A C 1
ATOM 1462 O O . GLU A 1 197 ? -3.674 4.917 91.420 1.00 44.31 197 GLU A O 1
#

pLDDT: mean 76.94, std 22.76, range [37.28, 98.75]

InterPro domains:
  IPR043808 Protein of unknown function DUF5790 [PF19103] (44-170)

Sequence (197 aa):
MGNASATFLSKSDSRSADIDPLSSDFTFTFGLSFNHGARKDDDMSQATLGDDEELFGEAANEMREDVETSLEAAWAALPDADDIWETDADNVLGVLNGLNSALEVGDAEEHLRDAKKWFTMGQRADAFDDAADLESEIEALEAAITDISAAGEQVGELTSTVPALRGTLQDAGPAAPDDEEADADTEADADADEDEE

Radius of gyration: 40.48 Å; chains: 1; bounding box: 94×49×148 Å

Foldseek 3Di:
DDDDDDDDDDDDDDDDDDDDDDDDDPDDDDDDDDDDDDDDDDDDPPDPPVVVVVVLLVVLVVLVCQLVVLLVVLVVLQADPVQLVDAPDPDPLRNLVSNLVSLDSGCNVVSLVSNVVSLVVSVVVVSDPPSVVSVVSSVVSVVVNVVSVVVSVVSVVVSVVVVVVVVVCCVPDDPDPPPPPPPPPDPPPDDDDDDDD

Organism: NCBI:txid1230459